Protein AF-G5DWD7-F1 (afdb_monomer_lite)

Sequence (245 aa):
KGNNSTRSLNSLSWNWSSRTPHLTQDEQTLIEPCKAGAHCITLEKLYAEEQILYKAVRDEEVAKLDHRRKSLSLQKYENENADLNKIDKTQSAVESLQSDIVRLQELERRACSSILTLIDEQLHPQLVSLLSGVIHMWRTMFECHQVQSHICQQIQHLSSHQSVEPTTEYHREATVQLESEVKFWFNSFCRLAKSQRDYVNALFRWVQLTDCLVDDNSRNRHSSMVRDLCQRWLIALDRLPEKVV

Foldseek 3Di:
DDDDPPPDPPDDPPPPPPDDPDDDDDDDDDLPLDPVCLLVVLVVQLVVLVVQLVVLVVVLVVLVVVLVVLVVVLVVCVVVVHDPVVNVVSVVSNVVSVVSNVVSVVSNLVSLVSNLCSLQVHVLVSLVVVVVVVVVVVVVVVVVVVVVVVVVVVVVVVVVDDDPDDDDPVNVVVVVVVVVVVVVVVVVVVVVLVVLLVVLVVVLVVLVVSQVSDDPVCRDVRSVVSNVSSVVVNVVSVPPDPDDD

Secondary structure (DSSP, 8-state):
----------TT-------PPP----------TTSTTHHHHHHHHHHHHHHHHHHHHHHHHHHHHHHHHHHHHHHHHHHTT--HHHHHHHHHHHHHHHHHHHHHHHHHHHHHHHHHHHIIIIIHHHHHHHHHHHHHHHHHHHHHHHHHHHHHHHHHHHTTS--SSPPPHHHHHHHHHHHHHHHHHHHHHHHHHHHHHHHHHHHHHHHHHHGGGS-TT---HHHHHHHHHHHHHHHHHHTS-SS--

pLDDT: mean 80.58, std 20.18, range [29.14, 98.38]

Radius of gyration: 31.45 Å; chains: 1; bounding box: 89×48×97 Å

InterPro domains:
  IPR006867 Domain of unknown function DUF632 [PF04782] (4-245)

Structure (mmCIF, N/CA/C/O backbone):
data_AF-G5DWD7-F1
#
_entry.id   AF-G5DWD7-F1
#
loop_
_atom_site.group_PDB
_atom_site.id
_atom_site.type_symbol
_atom_site.label_atom_id
_atom_site.label_alt_id
_atom_site.label_comp_id
_atom_site.label_asym_id
_atom_site.label_entity_id
_atom_site.label_seq_id
_atom_site.pdbx_PDB_ins_code
_atom_site.Cartn_x
_atom_site.Cartn_y
_atom_site.Cartn_z
_atom_site.occupancy
_atom_site.B_iso_or_equiv
_atom_site.auth_seq_id
_atom_site.auth_comp_id
_atom_site.auth_asym_id
_atom_site.auth_atom_id
_atom_site.pdbx_PDB_model_num
ATOM 1 N N . LYS A 1 1 ? 52.939 -30.348 -29.118 1.00 33.12 1 LYS A N 1
ATOM 2 C CA . LYS A 1 1 ? 53.266 -29.583 -27.886 1.00 33.12 1 LYS A CA 1
ATOM 3 C C . LYS A 1 1 ? 53.365 -28.126 -28.317 1.00 33.12 1 LYS A C 1
ATOM 5 O O . LYS A 1 1 ? 54.329 -27.812 -28.988 1.00 33.12 1 LYS A O 1
ATOM 10 N N . GLY A 1 2 ? 52.290 -27.341 -28.282 1.00 30.69 2 GLY A N 1
ATOM 11 C CA . GLY A 1 2 ? 51.675 -26.722 -27.091 1.00 30.69 2 GLY A CA 1
ATOM 12 C C . GLY A 1 2 ? 52.055 -25.228 -27.141 1.00 30.69 2 GLY A C 1
ATOM 13 O O . GLY A 1 2 ? 53.191 -24.942 -27.482 1.00 30.69 2 GLY A O 1
ATOM 14 N N . ASN A 1 3 ? 51.218 -24.219 -26.916 1.00 29.14 3 ASN A N 1
ATOM 15 C CA . ASN A 1 3 ? 49.879 -24.135 -26.353 1.00 29.14 3 ASN A CA 1
ATOM 16 C C . ASN A 1 3 ? 49.136 -22.932 -26.955 1.00 29.14 3 ASN A C 1
ATOM 18 O O . ASN A 1 3 ? 49.737 -21.926 -27.326 1.00 29.14 3 ASN A O 1
ATOM 22 N N . ASN A 1 4 ? 47.814 -23.070 -26.968 1.00 35.41 4 ASN A N 1
ATOM 23 C CA . ASN A 1 4 ? 46.809 -22.060 -27.257 1.00 35.41 4 ASN A CA 1
ATOM 24 C C . ASN A 1 4 ? 46.950 -20.823 -26.355 1.00 35.41 4 ASN A C 1
ATOM 26 O O . ASN A 1 4 ? 47.074 -20.957 -25.139 1.00 35.41 4 ASN A O 1
ATOM 30 N N . SER A 1 5 ? 46.806 -19.632 -26.940 1.00 33.31 5 SER A N 1
ATOM 31 C CA . SER A 1 5 ? 46.404 -18.421 -26.217 1.00 33.31 5 SER A CA 1
ATOM 32 C C . SER A 1 5 ? 44.975 -18.074 -26.632 1.00 33.31 5 SER A C 1
ATOM 34 O O . SER A 1 5 ? 44.724 -17.202 -27.461 1.00 33.31 5 SER A O 1
ATOM 36 N N . THR A 1 6 ? 44.018 -18.831 -26.096 1.00 33.34 6 THR A N 1
ATOM 37 C CA . THR A 1 6 ? 42.606 -18.445 -26.073 1.00 33.34 6 THR A CA 1
ATOM 38 C C . THR A 1 6 ? 42.475 -17.270 -25.117 1.00 33.34 6 THR A C 1
ATOM 40 O O . THR A 1 6 ? 42.389 -17.441 -23.901 1.00 33.34 6 THR A O 1
ATOM 43 N N . ARG A 1 7 ? 42.503 -16.057 -25.667 1.00 37.22 7 ARG A N 1
ATOM 44 C CA . ARG A 1 7 ? 42.185 -14.834 -24.936 1.00 37.22 7 ARG A CA 1
ATOM 45 C C . ARG A 1 7 ? 40.673 -14.836 -24.686 1.00 37.22 7 ARG A C 1
ATOM 47 O O . ARG A 1 7 ? 39.909 -14.324 -25.494 1.00 37.22 7 ARG A O 1
ATOM 54 N N . SER A 1 8 ? 40.241 -15.488 -23.603 1.00 34.38 8 SER A N 1
ATOM 55 C CA . SER A 1 8 ? 38.847 -15.471 -23.158 1.00 34.38 8 SER A CA 1
ATOM 56 C C . SER A 1 8 ? 38.491 -14.050 -22.728 1.00 34.38 8 SER A C 1
ATOM 58 O O . SER A 1 8 ? 38.872 -13.597 -21.645 1.00 34.38 8 SER A O 1
ATOM 60 N N . LEU A 1 9 ? 37.784 -13.321 -23.583 1.00 38.81 9 LEU A N 1
ATOM 61 C CA . LEU A 1 9 ? 37.182 -12.051 -23.213 1.00 38.81 9 LEU A CA 1
ATOM 62 C C . LEU A 1 9 ? 35.801 -12.329 -22.619 1.00 38.81 9 LEU A C 1
ATOM 64 O O . LEU A 1 9 ? 34.789 -12.263 -23.301 1.00 38.81 9 LEU A O 1
ATOM 68 N N . ASN A 1 10 ? 35.777 -12.569 -21.308 1.00 37.09 10 ASN A N 1
ATOM 69 C CA . ASN A 1 10 ? 34.593 -12.394 -20.457 1.00 37.09 10 ASN A CA 1
ATOM 70 C C . ASN A 1 10 ? 34.253 -10.894 -20.275 1.00 37.09 10 ASN A C 1
ATOM 72 O O . ASN A 1 10 ? 33.893 -10.453 -19.183 1.00 37.09 10 ASN A O 1
ATOM 76 N N . SER A 1 11 ? 34.412 -10.069 -21.312 1.00 37.06 11 SER A N 1
ATOM 77 C CA . SER A 1 11 ? 33.982 -8.674 -21.274 1.00 37.06 11 SER A CA 1
ATOM 78 C C . SER A 1 11 ? 32.525 -8.627 -21.701 1.00 37.06 11 SER A C 1
ATOM 80 O O . SER A 1 11 ? 32.217 -9.082 -22.796 1.00 37.06 11 SER A O 1
ATOM 82 N N . LEU A 1 12 ? 31.677 -8.032 -20.863 1.00 40.38 12 LEU A N 1
ATOM 83 C CA . LEU A 1 12 ? 30.215 -7.936 -20.979 1.00 40.38 12 LEU A CA 1
ATOM 84 C C . LEU A 1 12 ? 29.422 -9.040 -20.253 1.00 40.38 12 LEU A C 1
ATOM 86 O O . LEU A 1 12 ? 28.379 -9.465 -20.725 1.00 40.38 12 LEU A O 1
ATOM 90 N N . SER A 1 13 ? 29.837 -9.441 -19.044 1.00 31.69 13 SER A N 1
ATOM 91 C CA . SER A 1 13 ? 28.851 -9.921 -18.060 1.00 31.69 13 SER A CA 1
ATOM 92 C C . SER A 1 13 ? 28.312 -8.720 -17.284 1.00 31.69 13 SER A C 1
ATOM 94 O O . SER A 1 13 ? 28.813 -8.344 -16.226 1.00 31.69 13 SER A O 1
ATOM 96 N N . TRP A 1 14 ? 27.301 -8.053 -17.841 1.00 37.69 14 TRP A N 1
ATOM 97 C CA . TRP A 1 14 ? 26.531 -7.050 -17.104 1.00 37.69 14 TRP A CA 1
ATOM 98 C C . TRP A 1 14 ? 25.576 -7.794 -16.169 1.00 37.69 14 TRP A C 1
ATOM 100 O O . TRP A 1 14 ? 24.374 -7.879 -16.396 1.00 37.69 14 TRP A O 1
ATOM 110 N N . ASN A 1 15 ? 26.133 -8.383 -15.111 1.00 32.16 15 ASN A N 1
ATOM 111 C CA . ASN A 1 15 ? 25.347 -9.002 -14.056 1.00 32.16 15 ASN A CA 1
ATOM 112 C C . ASN A 1 15 ? 24.690 -7.894 -13.226 1.00 32.16 15 ASN A C 1
ATOM 114 O O . ASN A 1 15 ? 25.208 -7.494 -12.183 1.00 32.16 15 ASN A O 1
ATOM 118 N N . TRP A 1 16 ? 23.521 -7.421 -13.663 1.00 36.47 16 TRP A N 1
ATOM 119 C CA . TRP A 1 16 ? 22.580 -6.697 -12.807 1.00 36.47 16 TRP A CA 1
ATOM 120 C C . TRP A 1 16 ? 21.986 -7.691 -11.800 1.00 36.47 16 TRP A C 1
ATOM 122 O O . TRP A 1 16 ? 20.827 -8.091 -11.881 1.00 36.47 16 TRP A O 1
ATOM 132 N N . SER A 1 17 ? 22.805 -8.181 -10.867 1.00 35.75 17 SER A N 1
ATOM 133 C CA . SER A 1 17 ? 22.285 -8.951 -9.745 1.00 35.75 17 SER A CA 1
ATOM 134 C C . SER A 1 17 ? 21.736 -7.948 -8.741 1.00 35.75 17 SER A C 1
ATOM 136 O O . SER A 1 17 ? 22.497 -7.215 -8.108 1.00 35.75 17 SER A O 1
ATOM 138 N N . SER A 1 18 ? 20.416 -7.916 -8.602 1.00 32.88 18 SER A N 1
ATOM 139 C CA . SER A 1 18 ? 19.704 -7.285 -7.496 1.00 32.88 18 SER A CA 1
ATOM 140 C C . SER A 1 18 ? 20.078 -7.984 -6.184 1.00 32.88 18 SER A C 1
ATOM 142 O O . SER A 1 18 ? 19.328 -8.811 -5.669 1.00 32.88 18 SER A O 1
ATOM 144 N N . ARG A 1 19 ? 21.278 -7.716 -5.661 1.00 31.95 19 ARG A N 1
ATOM 145 C CA . ARG A 1 19 ? 21.636 -8.062 -4.286 1.00 31.95 19 ARG A CA 1
ATOM 146 C C . ARG A 1 19 ? 21.113 -6.952 -3.395 1.00 31.95 19 ARG A C 1
ATOM 148 O O . ARG A 1 19 ? 21.699 -5.877 -3.328 1.00 31.95 19 ARG A O 1
ATOM 155 N N . THR A 1 20 ? 20.003 -7.227 -2.727 1.00 36.28 20 THR A N 1
ATOM 156 C CA . THR A 1 20 ? 19.538 -6.440 -1.588 1.00 36.28 20 THR A CA 1
ATOM 157 C C . THR A 1 20 ? 20.641 -6.471 -0.524 1.00 36.28 20 THR A C 1
ATOM 159 O O . THR A 1 20 ? 21.001 -7.565 -0.079 1.00 36.28 20 THR A O 1
ATOM 162 N N . PRO A 1 21 ? 21.241 -5.333 -0.133 1.00 36.28 21 PRO A N 1
ATOM 163 C CA . PRO A 1 21 ? 22.189 -5.331 0.968 1.00 36.28 21 PRO A CA 1
ATOM 164 C C . PRO A 1 21 ? 21.418 -5.622 2.256 1.00 36.28 21 PRO A C 1
ATOM 166 O O . PRO A 1 21 ? 20.393 -4.996 2.521 1.00 36.28 21 PRO A O 1
ATOM 169 N N . HIS A 1 22 ? 21.901 -6.580 3.044 1.00 41.38 22 HIS A N 1
ATOM 170 C CA . HIS A 1 22 ? 21.412 -6.821 4.399 1.00 41.38 22 HIS A CA 1
ATOM 171 C C . HIS A 1 22 ? 21.570 -5.521 5.204 1.00 41.38 22 HIS A C 1
ATOM 173 O O . HIS A 1 22 ? 22.686 -5.018 5.336 1.00 41.38 22 HIS A O 1
ATOM 179 N N . LEU A 1 23 ? 20.464 -4.956 5.692 1.00 38.47 23 LEU A N 1
ATOM 180 C CA . LEU A 1 23 ? 20.463 -3.688 6.418 1.00 38.47 23 LEU A CA 1
ATOM 181 C C . LEU A 1 23 ? 20.483 -3.974 7.923 1.00 38.47 23 LEU A C 1
ATOM 183 O O . LEU A 1 23 ? 19.514 -4.484 8.479 1.00 38.47 23 LEU A O 1
ATOM 187 N N . THR A 1 24 ? 21.599 -3.668 8.580 1.00 37.81 24 THR A N 1
ATOM 188 C CA . THR A 1 24 ? 21.651 -3.531 10.038 1.00 37.81 24 THR A CA 1
ATOM 189 C C . THR A 1 24 ? 20.907 -2.259 10.426 1.00 37.81 24 THR A C 1
ATOM 191 O O . THR A 1 24 ? 21.206 -1.177 9.920 1.00 37.81 24 THR A O 1
ATOM 194 N N . GLN A 1 25 ? 19.905 -2.430 11.281 1.00 46.66 25 GLN A N 1
ATOM 195 C CA . GLN A 1 25 ? 19.096 -1.377 11.873 1.00 46.66 25 GLN A CA 1
ATOM 196 C C . GLN A 1 25 ? 19.992 -0.500 12.745 1.00 46.66 25 GLN A C 1
ATOM 198 O O . GLN A 1 25 ? 20.470 -0.971 13.771 1.00 46.66 25 GLN A O 1
ATOM 203 N N . ASP A 1 26 ? 20.224 0.747 12.335 1.00 35.31 26 ASP A N 1
ATOM 204 C CA . ASP A 1 26 ? 20.705 1.759 13.267 1.00 35.31 26 ASP A CA 1
ATOM 205 C C . ASP A 1 26 ? 20.167 3.158 12.942 1.00 35.31 26 ASP A C 1
ATOM 207 O O . ASP A 1 26 ? 19.768 3.464 11.814 1.00 35.31 26 ASP A O 1
ATOM 211 N N . GLU A 1 27 ? 20.071 3.938 14.009 1.00 44.38 27 GLU A N 1
ATOM 212 C CA . GLU A 1 27 ? 19.110 4.999 14.297 1.00 44.38 27 GLU A CA 1
ATOM 213 C C . GLU A 1 27 ? 19.213 6.299 13.467 1.00 44.38 27 GLU A C 1
ATOM 215 O O . GLU A 1 27 ? 20.260 6.707 12.972 1.00 44.38 27 GLU A O 1
ATOM 220 N N . GLN A 1 28 ? 18.055 6.968 13.364 1.00 45.94 28 GLN A N 1
ATOM 221 C CA . GLN A 1 28 ? 17.855 8.420 13.217 1.00 45.94 28 GLN A CA 1
ATOM 222 C C . GLN A 1 28 ? 18.867 9.191 12.352 1.00 45.94 28 GLN A C 1
ATOM 224 O O . GLN A 1 28 ? 19.690 9.964 12.830 1.00 45.94 28 GLN A O 1
ATOM 229 N N . THR A 1 29 ? 18.699 9.103 11.037 1.00 37.94 29 THR A N 1
ATOM 230 C CA . THR A 1 29 ? 19.178 10.130 10.104 1.00 37.94 29 THR A CA 1
ATOM 231 C C . THR A 1 29 ? 18.044 10.484 9.153 1.00 37.94 29 THR A C 1
ATOM 233 O O . THR A 1 29 ? 17.274 9.606 8.762 1.00 37.94 29 THR A O 1
ATOM 236 N N . LEU A 1 30 ? 17.899 11.782 8.852 1.00 45.53 30 LEU A N 1
ATOM 237 C CA . LEU A 1 30 ? 16.976 12.334 7.853 1.00 45.53 30 LEU A CA 1
ATOM 238 C C . LEU A 1 30 ? 16.833 11.356 6.684 1.00 45.53 30 LEU A C 1
ATOM 240 O O . LEU A 1 30 ? 17.817 11.069 6.002 1.00 45.53 30 LEU A O 1
ATOM 244 N N . ILE A 1 31 ? 15.631 10.801 6.507 1.00 47.41 31 ILE A N 1
ATOM 245 C CA . ILE A 1 31 ? 15.355 9.829 5.450 1.00 47.41 31 ILE A CA 1
ATOM 246 C C . ILE A 1 31 ? 15.478 10.582 4.131 1.00 47.41 31 ILE A C 1
ATOM 248 O O . ILE A 1 31 ? 14.542 11.234 3.675 1.00 47.41 31 ILE A O 1
ATOM 252 N N . GLU A 1 32 ? 16.663 10.523 3.534 1.00 55.62 32 GLU A N 1
ATOM 253 C CA . GLU A 1 32 ? 16.866 10.966 2.169 1.00 55.62 32 GLU A CA 1
ATOM 254 C C . GLU A 1 32 ? 15.913 10.135 1.291 1.00 55.62 32 GLU A C 1
ATOM 256 O O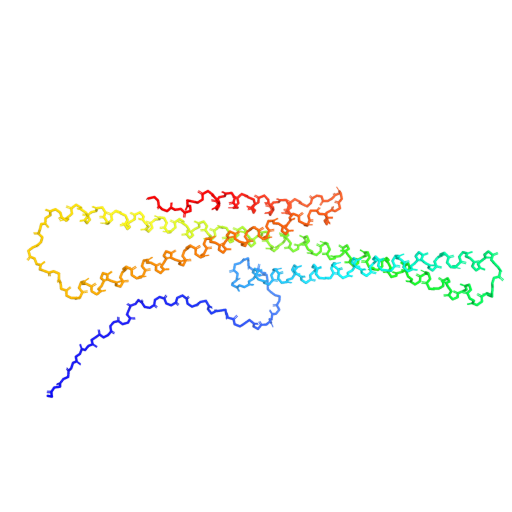 . GLU A 1 32 ? 15.979 8.899 1.342 1.00 55.62 32 GLU A O 1
ATOM 261 N N . PRO A 1 33 ? 15.022 10.757 0.493 1.00 53.75 33 PRO A N 1
ATOM 262 C CA . PRO A 1 33 ? 13.981 10.051 -0.266 1.00 53.75 33 PRO A CA 1
ATOM 263 C C . PRO A 1 33 ? 14.505 9.002 -1.264 1.00 53.75 33 PRO A C 1
ATOM 265 O O . PRO A 1 33 ? 13.715 8.317 -1.908 1.00 53.75 33 PRO A O 1
ATOM 268 N N . CYS A 1 34 ? 15.829 8.893 -1.414 1.00 55.19 34 CYS A N 1
ATOM 269 C CA . CYS A 1 34 ? 16.523 8.165 -2.468 1.00 55.19 34 CYS A CA 1
ATOM 270 C C . CYS A 1 34 ? 17.468 7.059 -1.966 1.00 55.19 34 CYS A C 1
ATOM 272 O O . CYS A 1 34 ? 18.110 6.410 -2.794 1.00 55.19 34 CYS A O 1
ATOM 274 N N . LYS A 1 35 ? 17.598 6.810 -0.652 1.00 71.38 35 LYS A N 1
ATOM 275 C CA . LYS A 1 35 ? 18.447 5.700 -0.180 1.00 71.38 35 LYS A CA 1
ATOM 276 C C . LYS A 1 35 ? 17.817 4.363 -0.584 1.00 71.38 35 LYS A C 1
ATOM 278 O O . LYS A 1 35 ? 16.621 4.147 -0.380 1.00 71.38 35 LYS A O 1
ATOM 283 N N . ALA A 1 36 ? 18.614 3.450 -1.142 1.00 70.38 36 ALA A N 1
ATOM 284 C CA . ALA A 1 36 ? 18.143 2.113 -1.504 1.00 70.38 36 ALA A CA 1
ATOM 285 C C . ALA A 1 36 ? 17.469 1.437 -0.293 1.00 70.38 36 ALA A C 1
ATOM 287 O O . ALA A 1 36 ? 18.076 1.316 0.770 1.00 70.38 36 ALA A O 1
ATOM 288 N N . GLY A 1 37 ? 16.204 1.040 -0.448 1.00 79.62 37 GLY A N 1
ATOM 289 C CA . GLY A 1 37 ? 15.395 0.428 0.614 1.00 79.62 37 GLY A CA 1
ATOM 290 C C . GLY A 1 37 ? 14.568 1.396 1.472 1.00 79.62 37 GLY A C 1
ATOM 291 O O . GLY A 1 37 ? 13.670 0.931 2.167 1.00 79.62 37 GLY A O 1
ATOM 292 N N . ALA A 1 38 ? 14.776 2.718 1.387 1.00 88.25 38 ALA A N 1
ATOM 293 C CA . ALA A 1 38 ? 13.992 3.698 2.155 1.00 88.25 38 ALA A CA 1
ATOM 294 C C . ALA A 1 38 ? 12.487 3.592 1.869 1.00 88.25 38 ALA A C 1
ATOM 296 O O . ALA A 1 38 ? 11.671 3.638 2.786 1.00 88.25 38 ALA A O 1
ATOM 297 N N . HIS A 1 39 ? 12.132 3.368 0.603 1.00 91.44 39 HIS A N 1
ATOM 298 C CA . HIS A 1 39 ? 10.743 3.196 0.205 1.00 91.44 39 HIS A CA 1
ATOM 299 C C . HIS A 1 39 ? 10.101 1.933 0.798 1.00 91.44 39 HIS A C 1
ATOM 301 O O . HIS A 1 39 ? 8.985 1.994 1.306 1.00 91.44 39 HIS A O 1
ATOM 307 N N . CYS A 1 40 ? 10.822 0.806 0.813 1.00 92.31 40 CYS A N 1
ATOM 308 C CA . CYS A 1 40 ? 10.341 -0.428 1.439 1.00 92.31 40 CYS A CA 1
ATOM 309 C C . CYS A 1 40 ? 10.071 -0.225 2.933 1.00 92.31 40 CYS A C 1
ATOM 311 O O . CYS A 1 40 ? 9.017 -0.620 3.415 1.00 92.31 40 CYS A O 1
ATOM 313 N N . ILE A 1 41 ? 10.970 0.469 3.638 1.00 94.31 41 ILE A N 1
ATOM 314 C CA . ILE A 1 41 ? 10.805 0.787 5.063 1.00 94.31 41 ILE A CA 1
ATOM 315 C C . ILE A 1 41 ? 9.547 1.637 5.295 1.00 94.31 41 ILE A C 1
ATOM 317 O O . ILE A 1 41 ? 8.812 1.408 6.253 1.00 94.31 41 ILE A O 1
ATOM 321 N N . THR A 1 42 ? 9.269 2.621 4.435 1.00 95.50 42 THR A N 1
ATOM 322 C CA . THR A 1 42 ? 8.039 3.422 4.538 1.00 95.50 42 THR A CA 1
ATOM 323 C C . THR A 1 42 ? 6.788 2.567 4.322 1.00 95.50 42 THR A C 1
ATOM 325 O O . THR A 1 42 ? 5.835 2.706 5.086 1.00 95.50 42 THR A O 1
ATOM 328 N N . LEU A 1 43 ? 6.793 1.649 3.350 1.00 95.12 43 LEU A N 1
ATOM 329 C CA . LEU A 1 43 ? 5.681 0.713 3.142 1.00 95.12 43 LEU A CA 1
ATOM 330 C C . LEU A 1 43 ? 5.493 -0.250 4.326 1.00 95.12 43 LEU A C 1
ATOM 332 O O . LEU A 1 43 ? 4.361 -0.508 4.721 1.00 95.12 43 LEU A O 1
ATOM 336 N N . GLU A 1 44 ? 6.578 -0.742 4.927 1.00 96.38 44 GLU A N 1
ATOM 337 C CA . GLU A 1 44 ? 6.528 -1.590 6.127 1.00 96.38 44 GLU A CA 1
ATOM 338 C C . GLU A 1 44 ? 5.928 -0.846 7.326 1.00 96.38 44 GLU A C 1
ATOM 340 O O . GLU A 1 44 ? 5.093 -1.401 8.040 1.00 96.38 44 GLU A O 1
ATOM 345 N N . LYS A 1 45 ? 6.296 0.428 7.523 1.00 97.19 45 LYS A N 1
ATOM 346 C CA . LYS A 1 45 ? 5.701 1.284 8.563 1.00 97.19 45 LYS A CA 1
ATOM 347 C C . LYS A 1 45 ? 4.210 1.507 8.329 1.00 97.19 45 LYS A C 1
ATOM 349 O O . LYS A 1 45 ? 3.427 1.345 9.259 1.00 97.19 45 LYS A O 1
ATOM 354 N N . LEU A 1 46 ? 3.818 1.836 7.096 1.00 96.31 46 LEU A N 1
ATOM 355 C CA . LEU A 1 46 ? 2.408 1.994 6.724 1.00 96.31 46 LEU A CA 1
ATOM 356 C C . LEU A 1 46 ? 1.613 0.717 7.008 1.00 96.31 46 LEU A C 1
ATOM 358 O O . LEU A 1 46 ? 0.537 0.777 7.596 1.00 96.31 46 LEU A O 1
ATOM 362 N N . TYR A 1 47 ? 2.171 -0.439 6.649 1.00 96.75 47 TYR A N 1
ATOM 363 C CA . TYR A 1 47 ? 1.545 -1.730 6.901 1.00 96.75 47 TYR A CA 1
ATOM 364 C C . TYR A 1 47 ? 1.417 -2.046 8.400 1.00 96.75 47 TYR A C 1
ATOM 366 O O . TYR A 1 47 ? 0.392 -2.563 8.839 1.00 96.75 47 TYR A O 1
ATOM 374 N N . ALA A 1 48 ? 2.422 -1.706 9.212 1.00 98.19 48 ALA A N 1
ATOM 375 C CA . ALA A 1 48 ? 2.351 -1.881 10.661 1.00 98.19 48 ALA A CA 1
ATOM 376 C C . ALA A 1 48 ? 1.236 -1.027 11.295 1.00 98.19 48 ALA A C 1
ATOM 378 O O . ALA A 1 48 ? 0.471 -1.532 12.118 1.00 98.19 48 ALA A O 1
ATOM 379 N N . GLU A 1 49 ? 1.098 0.235 10.882 1.00 97.44 49 GLU A N 1
ATOM 380 C CA . GLU A 1 49 ? 0.012 1.109 11.347 1.00 97.44 49 GLU A CA 1
ATOM 381 C C . GLU A 1 49 ? -1.367 0.609 10.889 1.00 97.44 49 GLU A C 1
ATOM 383 O O . GLU A 1 49 ? -2.323 0.624 11.663 1.00 97.44 49 GLU A O 1
ATOM 388 N N . GLU A 1 50 ? -1.472 0.080 9.667 1.00 96.06 50 GLU A N 1
ATOM 389 C CA . GLU A 1 50 ? -2.701 -0.547 9.166 1.00 96.06 50 GLU A CA 1
ATOM 390 C C . GLU A 1 50 ? -3.098 -1.778 9.999 1.00 96.06 50 GLU A C 1
ATOM 392 O O . GLU A 1 50 ? -4.272 -1.953 10.332 1.00 96.06 50 GLU A O 1
ATOM 397 N N . GLN A 1 51 ? -2.136 -2.614 10.407 1.00 97.62 51 GLN A N 1
ATOM 398 C CA . GLN A 1 51 ? -2.407 -3.747 11.299 1.00 97.62 51 GLN A CA 1
ATOM 399 C C . GLN A 1 51 ? -2.909 -3.299 12.676 1.00 97.62 51 GLN A C 1
ATOM 401 O O . GLN A 1 51 ? -3.811 -3.932 13.239 1.00 97.62 51 GLN A O 1
ATOM 406 N N . ILE A 1 52 ? -2.335 -2.221 13.218 1.00 97.50 52 ILE A N 1
ATOM 407 C CA . ILE A 1 52 ? -2.774 -1.624 14.483 1.00 97.50 52 ILE A CA 1
ATOM 408 C C . ILE A 1 52 ? -4.212 -1.123 14.346 1.00 97.50 52 ILE A C 1
ATOM 410 O O . ILE A 1 52 ? -5.050 -1.477 15.178 1.00 97.50 52 ILE A O 1
ATOM 414 N N . LEU A 1 53 ? -4.506 -0.368 13.284 1.00 96.38 53 LEU A N 1
ATOM 415 C CA . LEU A 1 53 ? -5.841 0.151 12.995 1.00 96.38 53 LEU A CA 1
ATOM 416 C C . LEU A 1 53 ? -6.864 -0.982 12.861 1.00 96.38 53 LEU A C 1
ATOM 418 O O . LEU A 1 53 ? -7.876 -0.987 13.555 1.00 96.38 53 LEU A O 1
ATOM 422 N N . TYR A 1 54 ? -6.574 -1.993 12.039 1.00 96.50 54 TYR A N 1
ATOM 423 C CA . TYR A 1 54 ? -7.457 -3.146 11.849 1.00 96.50 54 TYR A CA 1
ATOM 424 C C . TYR A 1 54 ? -7.760 -3.873 13.164 1.00 96.50 54 TYR A C 1
ATOM 426 O O . TYR A 1 54 ? -8.905 -4.246 13.435 1.00 96.50 54 TYR A O 1
ATOM 434 N N . LYS A 1 55 ? -6.735 -4.088 13.999 1.00 98.12 55 LYS A N 1
ATOM 435 C CA . LYS A 1 55 ? -6.912 -4.719 15.308 1.00 98.12 55 LYS A CA 1
ATOM 436 C C . LYS A 1 55 ? -7.768 -3.852 16.233 1.00 98.12 55 LYS A C 1
ATOM 438 O O . LYS A 1 55 ? -8.634 -4.408 16.899 1.00 98.12 55 LYS A O 1
ATOM 443 N N . ALA A 1 56 ? -7.530 -2.542 16.271 1.00 97.62 56 ALA A N 1
ATOM 444 C CA . ALA A 1 56 ? -8.284 -1.614 17.106 1.00 97.62 56 ALA A CA 1
ATOM 445 C C . ALA A 1 56 ? -9.777 -1.617 16.741 1.00 97.62 56 ALA A C 1
ATOM 447 O O . ALA A 1 56 ? -10.587 -1.910 17.615 1.00 97.62 56 ALA A O 1
ATOM 448 N N . VAL A 1 57 ? -10.100 -1.475 15.449 1.00 96.69 57 VAL A N 1
ATOM 449 C CA . VAL A 1 57 ? -11.479 -1.502 14.922 1.00 96.69 57 VAL A CA 1
ATOM 450 C C . VAL A 1 57 ? -12.190 -2.800 15.247 1.00 96.69 57 VAL A C 1
ATOM 452 O O . VAL A 1 57 ? -13.309 -2.807 15.757 1.00 96.69 57 VAL A O 1
ATOM 455 N N . ARG A 1 58 ? -11.540 -3.937 14.998 1.00 98.00 58 ARG A N 1
ATOM 456 C CA . ARG A 1 58 ? -12.152 -5.231 15.300 1.00 98.00 58 ARG A CA 1
ATOM 457 C C . ARG A 1 58 ? -12.422 -5.390 16.798 1.00 98.00 58 ARG A C 1
ATOM 459 O O . ARG A 1 58 ? -13.485 -5.878 17.175 1.00 98.00 58 ARG A O 1
ATOM 466 N N . ASP A 1 59 ? -11.458 -5.030 17.639 1.00 98.19 59 ASP A N 1
ATOM 467 C CA . ASP A 1 59 ? -11.580 -5.189 19.086 1.00 98.19 59 ASP A CA 1
ATOM 468 C C . ASP A 1 59 ? -12.598 -4.181 19.672 1.00 98.19 59 ASP A C 1
ATOM 470 O O . ASP A 1 59 ? -13.313 -4.523 20.615 1.00 98.19 59 ASP A O 1
ATOM 474 N N . GLU A 1 60 ? -12.733 -2.982 19.087 1.00 97.56 60 GLU A N 1
ATOM 475 C CA . GLU A 1 60 ? -13.742 -1.979 19.459 1.00 97.56 60 GLU A CA 1
ATOM 476 C C . GLU A 1 60 ? -15.156 -2.487 19.190 1.00 97.56 60 GLU A C 1
ATOM 478 O O . GLU A 1 60 ? -16.018 -2.406 20.066 1.00 97.56 60 GLU A O 1
ATOM 483 N N . GLU A 1 61 ? -15.402 -3.057 18.010 1.00 97.69 61 GLU A N 1
ATOM 484 C CA . GLU A 1 61 ? -16.720 -3.592 17.661 1.00 97.69 61 GLU A CA 1
ATOM 485 C C . GLU A 1 61 ? -17.136 -4.749 18.584 1.00 97.69 61 GLU A C 1
ATOM 487 O O . GLU A 1 61 ? -18.299 -4.845 18.993 1.00 97.69 61 GLU A O 1
ATOM 492 N N . VAL A 1 62 ? -16.181 -5.588 19.002 1.00 97.94 62 VAL A N 1
ATOM 493 C CA . VAL A 1 62 ? -16.419 -6.623 20.021 1.00 97.94 62 VAL A CA 1
ATOM 494 C C . VAL A 1 62 ? -16.749 -5.991 21.377 1.00 97.94 62 VAL A C 1
ATOM 496 O O . VAL A 1 62 ? -17.750 -6.363 21.998 1.00 97.94 62 VAL A O 1
ATOM 499 N N . ALA A 1 63 ? -15.964 -5.005 21.821 1.00 97.81 63 ALA A N 1
ATOM 500 C CA . ALA A 1 63 ? -16.183 -4.321 23.094 1.00 97.81 63 ALA A CA 1
ATOM 501 C C . ALA A 1 63 ? -17.540 -3.593 23.138 1.00 97.81 63 ALA A C 1
ATOM 503 O O . ALA A 1 63 ? -18.250 -3.690 24.139 1.00 97.81 63 ALA A O 1
ATOM 504 N N . LYS A 1 64 ? -17.960 -2.940 22.044 1.00 97.94 64 LYS A N 1
ATOM 505 C CA . LYS A 1 64 ? -19.287 -2.309 21.902 1.00 97.94 64 LYS A CA 1
ATOM 506 C C . LYS A 1 64 ? -20.425 -3.316 22.046 1.00 97.94 64 LYS A C 1
ATOM 508 O O . LYS A 1 64 ? -21.428 -3.028 22.707 1.00 97.94 64 LYS A O 1
ATOM 513 N N . LEU A 1 65 ? -20.288 -4.494 21.437 1.00 97.75 65 LEU A N 1
ATOM 514 C CA . LEU A 1 65 ? -21.299 -5.547 21.517 1.00 97.75 65 LEU A CA 1
ATOM 515 C C . LEU A 1 65 ? -21.440 -6.078 22.948 1.00 97.75 65 LEU A C 1
ATOM 517 O O . LEU A 1 65 ? -22.561 -6.226 23.449 1.00 97.75 65 LEU A O 1
ATOM 521 N N . ASP A 1 66 ? -20.318 -6.323 23.621 1.00 97.44 66 ASP A N 1
ATOM 522 C CA . ASP A 1 66 ? -20.309 -6.781 25.008 1.00 97.44 66 ASP A CA 1
ATOM 523 C C . ASP A 1 66 ? -20.803 -5.702 25.974 1.00 97.44 66 ASP A C 1
ATOM 525 O O . ASP A 1 66 ? -21.597 -6.012 26.867 1.00 97.44 66 ASP A O 1
ATOM 529 N N . HIS A 1 67 ? -20.429 -4.440 25.748 1.00 97.88 67 HIS A N 1
ATOM 530 C CA . HIS A 1 67 ? -20.937 -3.291 26.494 1.00 97.88 67 HIS A CA 1
ATOM 531 C C . HIS A 1 67 ? -22.463 -3.244 26.409 1.00 97.88 67 HIS A C 1
ATOM 533 O O . HIS A 1 67 ? -23.140 -3.309 27.434 1.00 97.88 67 HIS A O 1
ATOM 539 N N . ARG A 1 68 ? -23.029 -3.281 25.193 1.00 96.75 68 ARG A N 1
ATOM 540 C CA . ARG A 1 68 ? -24.485 -3.296 24.983 1.00 96.75 68 ARG A CA 1
ATOM 541 C C . ARG A 1 68 ? -25.163 -4.464 25.703 1.00 96.75 68 ARG A C 1
ATOM 543 O O . ARG A 1 68 ? -26.209 -4.277 26.325 1.00 96.75 68 ARG A O 1
ATOM 550 N N . ARG A 1 69 ? -24.582 -5.668 25.647 1.00 96.75 69 ARG A N 1
ATOM 551 C CA . ARG A 1 69 ? -25.118 -6.849 26.345 1.00 96.75 69 ARG A CA 1
ATOM 552 C C . ARG A 1 69 ? -25.106 -6.656 27.865 1.00 96.75 69 ARG A C 1
ATOM 554 O O . ARG A 1 69 ? -26.078 -7.012 28.529 1.00 96.75 69 ARG A O 1
ATOM 561 N N . LYS A 1 70 ? -24.021 -6.116 28.425 1.00 95.31 70 LYS A N 1
ATOM 562 C CA . LYS A 1 70 ? -23.877 -5.885 29.869 1.00 95.31 70 LYS A CA 1
ATOM 563 C C . LYS A 1 70 ? -24.781 -4.764 30.371 1.00 95.31 70 LYS A C 1
ATOM 565 O O . LYS A 1 70 ? -25.403 -4.959 31.410 1.00 95.31 70 LYS A O 1
ATOM 570 N N . SER A 1 71 ? -24.947 -3.680 29.614 1.00 95.06 71 SER A N 1
ATOM 571 C CA . SER A 1 71 ? -25.887 -2.604 29.948 1.00 95.06 71 SER A CA 1
ATOM 572 C C . SER A 1 71 ? -27.335 -3.103 30.009 1.00 95.06 71 SER A C 1
ATOM 574 O O . SER A 1 71 ? -28.057 -2.764 30.940 1.00 95.06 71 SER A O 1
ATOM 576 N N . LEU A 1 72 ? -27.754 -3.969 29.076 1.00 95.38 72 LEU A N 1
ATOM 577 C CA . LEU A 1 72 ? -29.094 -4.575 29.112 1.00 95.38 72 LEU A CA 1
ATOM 578 C C . LEU A 1 72 ? -29.292 -5.483 30.336 1.00 95.38 72 LEU A C 1
ATOM 580 O O . LEU A 1 72 ? -30.350 -5.463 30.962 1.00 95.38 72 LEU A O 1
ATOM 584 N N . SER A 1 73 ? -28.276 -6.272 30.695 1.00 92.69 73 SER A N 1
ATOM 585 C CA . SER A 1 73 ? -28.317 -7.097 31.909 1.00 92.69 73 SER A CA 1
ATOM 586 C C . SER A 1 73 ? -28.368 -6.252 33.183 1.00 92.69 73 SER A C 1
ATOM 588 O O . SER A 1 73 ? -29.102 -6.607 34.101 1.00 92.69 73 SER A O 1
ATOM 590 N N . LEU A 1 74 ? -27.622 -5.142 33.236 1.00 92.31 74 LEU A N 1
ATOM 591 C CA . LEU A 1 74 ? -27.641 -4.208 34.363 1.00 92.31 74 LEU A CA 1
ATOM 592 C C . LEU A 1 74 ? -29.046 -3.632 34.564 1.00 92.31 74 LEU A C 1
ATOM 594 O O . LEU A 1 74 ? -29.612 -3.789 35.642 1.00 92.31 74 LEU A O 1
ATOM 598 N N . GLN A 1 75 ? -29.652 -3.111 33.492 1.00 92.38 75 GLN A N 1
ATOM 599 C CA . GLN A 1 75 ? -31.016 -2.580 33.517 1.00 92.38 75 GLN A CA 1
ATOM 600 C C . GLN A 1 75 ? -32.034 -3.623 34.007 1.00 92.38 75 GLN A C 1
ATOM 602 O O . GLN A 1 75 ? -32.963 -3.310 34.750 1.00 92.38 75 GLN A O 1
ATOM 607 N N . LYS A 1 76 ? -31.866 -4.892 33.610 1.00 92.19 76 LYS A N 1
ATOM 608 C CA . LYS A 1 76 ? -32.722 -5.983 34.087 1.00 92.19 76 LYS A CA 1
ATOM 609 C C . LYS A 1 76 ? -32.573 -6.212 35.596 1.00 92.19 76 LYS A C 1
ATOM 611 O O . LYS A 1 76 ? -33.583 -6.335 36.281 1.00 92.19 76 LYS A O 1
ATOM 616 N N . TYR A 1 77 ? -31.345 -6.259 36.114 1.00 90.06 77 TYR A N 1
ATOM 617 C CA . TYR A 1 77 ? -31.096 -6.467 37.544 1.00 90.06 77 TYR A CA 1
ATOM 618 C C . TYR A 1 77 ? -31.597 -5.312 38.415 1.00 90.06 77 TYR A C 1
ATOM 620 O O . TYR A 1 77 ? -32.110 -5.565 39.504 1.00 90.06 77 TYR A O 1
ATOM 628 N N . GLU A 1 78 ? -31.490 -4.077 37.925 1.00 86.69 78 GLU A N 1
ATOM 629 C CA . GLU A 1 78 ? -32.034 -2.884 38.582 1.00 86.69 78 GLU A CA 1
ATOM 630 C C . GLU A 1 78 ? -33.567 -2.933 38.654 1.00 86.69 78 GLU A C 1
ATOM 632 O O . GLU A 1 78 ? -34.142 -2.685 39.709 1.00 86.69 78 GLU A O 1
ATOM 637 N N . ASN A 1 79 ? -34.236 -3.341 37.569 1.00 88.56 79 ASN A N 1
ATOM 638 C CA . ASN A 1 79 ? -35.697 -3.480 37.541 1.00 88.56 79 ASN A CA 1
ATOM 639 C C . ASN A 1 79 ? -36.216 -4.621 38.436 1.00 88.56 79 ASN A C 1
ATOM 641 O O . ASN A 1 79 ? -37.319 -4.538 38.973 1.00 88.56 79 ASN A O 1
ATOM 645 N N . GLU A 1 80 ? -35.445 -5.701 38.575 1.00 90.31 80 GLU A N 1
ATOM 646 C CA . GLU A 1 80 ? -35.810 -6.884 39.365 1.00 90.31 80 GLU A CA 1
ATOM 647 C C . GLU A 1 80 ? -35.413 -6.770 40.853 1.00 90.31 80 GLU A C 1
ATOM 649 O O . GLU A 1 80 ? -35.634 -7.722 41.602 1.00 90.31 80 GLU A O 1
ATOM 654 N N . ASN A 1 81 ? -34.845 -5.635 41.302 1.00 77.88 81 ASN A N 1
ATOM 655 C CA . ASN A 1 81 ? -34.271 -5.455 42.647 1.00 77.88 81 ASN A CA 1
ATOM 656 C C . ASN A 1 81 ? -33.338 -6.620 43.042 1.00 77.88 81 ASN A C 1
ATOM 658 O O . ASN A 1 81 ? -33.432 -7.187 44.135 1.00 77.88 81 ASN A O 1
ATOM 662 N N . ALA A 1 82 ? -32.457 -7.020 42.120 1.00 78.25 82 ALA A N 1
ATOM 663 C CA . ALA A 1 82 ? -31.496 -8.090 42.359 1.00 78.25 82 ALA A CA 1
ATOM 664 C C . ALA A 1 82 ? -30.467 -7.711 43.447 1.00 78.25 82 ALA A C 1
ATOM 666 O O . ALA A 1 82 ? -30.335 -6.554 43.838 1.00 78.25 82 ALA A O 1
ATOM 667 N N . ASP A 1 83 ? -29.709 -8.703 43.928 1.00 86.31 83 ASP A N 1
ATOM 668 C CA . ASP A 1 83 ? -28.633 -8.514 44.914 1.00 86.31 83 ASP A CA 1
ATOM 669 C C . ASP A 1 83 ? -27.690 -7.363 44.514 1.00 86.31 83 ASP A C 1
ATOM 671 O O . ASP A 1 83 ? -27.125 -7.373 43.415 1.00 86.31 83 ASP A O 1
ATOM 675 N N . LEU A 1 84 ? -27.491 -6.405 45.427 1.00 87.94 84 LEU A N 1
ATOM 676 C CA . LEU A 1 84 ? -26.633 -5.231 45.245 1.00 87.94 84 LEU A CA 1
ATOM 677 C C . LEU A 1 84 ? -25.228 -5.616 44.766 1.00 87.94 84 LEU A C 1
ATOM 679 O O . LEU A 1 84 ? -24.676 -4.951 43.896 1.00 87.94 84 LEU A O 1
ATOM 683 N N . ASN A 1 85 ? -24.684 -6.743 45.238 1.00 88.56 85 ASN A N 1
ATOM 684 C CA . ASN A 1 85 ? -23.375 -7.229 44.793 1.00 88.56 85 ASN A CA 1
ATOM 685 C C . ASN A 1 85 ? -23.346 -7.618 43.305 1.00 88.56 85 ASN A C 1
ATOM 687 O O . ASN A 1 85 ? -22.295 -7.563 42.667 1.00 88.56 85 ASN A O 1
ATOM 691 N N . LYS A 1 86 ? -24.469 -8.080 42.739 1.00 87.31 86 LYS A N 1
ATOM 692 C CA . LYS A 1 86 ? -24.572 -8.422 41.309 1.00 87.31 86 LYS A CA 1
ATOM 693 C C . LYS A 1 86 ? -24.723 -7.174 40.447 1.00 87.31 86 LYS A C 1
ATOM 695 O O . LYS A 1 86 ? -24.170 -7.149 39.345 1.00 87.31 86 LYS A O 1
ATOM 700 N N . ILE A 1 87 ? -25.454 -6.178 40.947 1.00 88.69 87 ILE A N 1
ATOM 701 C CA . ILE A 1 87 ? -25.609 -4.871 40.300 1.00 88.69 87 ILE A CA 1
ATOM 702 C C . ILE A 1 87 ? -24.241 -4.188 40.227 1.00 88.69 87 ILE A C 1
ATOM 704 O O . ILE A 1 87 ? -23.768 -3.937 39.123 1.00 88.69 87 ILE A O 1
ATOM 708 N N . ASP A 1 88 ? -23.550 -4.045 41.361 1.00 91.06 88 ASP A N 1
ATOM 709 C CA . ASP A 1 88 ? -22.233 -3.400 41.458 1.00 91.06 88 ASP A CA 1
ATOM 710 C C . ASP A 1 88 ? -21.192 -4.053 40.530 1.00 91.06 88 ASP A C 1
ATOM 712 O O . ASP A 1 88 ? -20.601 -3.400 39.672 1.00 91.06 88 ASP A O 1
ATOM 716 N N . LYS A 1 89 ? -21.070 -5.390 40.563 1.00 92.94 89 LYS A N 1
ATOM 717 C CA . LYS A 1 89 ? -20.174 -6.128 39.650 1.00 92.94 89 LYS A CA 1
ATOM 718 C C . LYS A 1 89 ? -20.496 -5.911 38.172 1.00 92.94 89 LYS A C 1
ATOM 720 O O . LYS A 1 89 ? -19.590 -5.894 37.338 1.00 92.94 89 LYS A O 1
ATOM 725 N N . THR A 1 90 ? -21.780 -5.831 37.822 1.00 91.44 90 THR A N 1
ATOM 726 C CA . THR A 1 90 ? -22.193 -5.625 36.428 1.00 91.44 90 THR A CA 1
ATOM 727 C C . THR A 1 90 ? -21.936 -4.181 36.007 1.00 91.44 90 THR A C 1
ATOM 729 O O . THR A 1 90 ? -21.466 -3.967 34.892 1.00 91.44 90 THR A O 1
ATOM 732 N N . GLN A 1 91 ? -22.158 -3.219 36.902 1.00 94.56 91 GLN A N 1
ATOM 733 C CA . GLN A 1 91 ? -21.848 -1.812 36.688 1.00 94.56 91 GLN A CA 1
ATOM 734 C C . GLN A 1 91 ? -20.347 -1.597 36.460 1.00 94.56 91 GLN A C 1
ATOM 736 O O . GLN A 1 91 ? -19.977 -1.030 35.433 1.00 94.56 91 GLN A O 1
ATOM 741 N N . SER A 1 92 ? -19.473 -2.148 37.311 1.00 95.38 92 SER A N 1
ATOM 742 C CA . SER A 1 92 ? -18.020 -2.046 37.102 1.00 95.38 92 SER A CA 1
ATOM 743 C C . SER A 1 92 ? -17.577 -2.655 35.765 1.00 95.38 92 SER A C 1
ATOM 745 O O . SER A 1 92 ? -16.682 -2.133 35.105 1.00 95.38 92 SER A O 1
ATOM 747 N N . ALA A 1 93 ? -18.209 -3.750 35.325 1.00 95.88 93 ALA A N 1
ATOM 748 C CA . ALA A 1 93 ? -17.916 -4.347 34.022 1.00 95.88 93 ALA A CA 1
ATOM 749 C C . ALA A 1 93 ? -18.347 -3.446 32.850 1.00 95.88 93 ALA A C 1
ATOM 751 O O . ALA A 1 93 ? -17.635 -3.372 31.852 1.00 95.88 93 ALA A O 1
ATOM 752 N N . VAL A 1 94 ? -19.491 -2.761 32.963 1.00 96.62 94 VAL A N 1
ATOM 753 C CA . VAL A 1 94 ? -19.954 -1.775 31.971 1.00 96.62 94 VAL A CA 1
ATOM 754 C C . VAL A 1 94 ? -18.986 -0.593 31.903 1.00 96.62 94 VAL A C 1
ATOM 756 O O . VAL A 1 94 ? -18.535 -0.248 30.815 1.00 96.62 94 VAL A O 1
ATOM 759 N N . GLU A 1 95 ? -18.601 -0.025 33.047 1.00 97.12 95 GLU A N 1
ATOM 760 C CA . GLU A 1 95 ? -17.648 1.092 33.122 1.00 97.12 95 GLU A CA 1
ATOM 761 C C . GLU A 1 95 ? -16.267 0.712 32.557 1.00 97.12 95 GLU A C 1
ATOM 763 O O . GLU A 1 95 ? -15.659 1.483 31.807 1.00 97.12 95 GLU A O 1
ATOM 768 N N . SER A 1 96 ? -15.792 -0.507 32.842 1.00 97.38 96 SER A N 1
ATOM 769 C CA . SER A 1 96 ? -14.555 -1.046 32.264 1.00 97.38 96 SER A CA 1
ATOM 770 C C . SER A 1 96 ? -14.643 -1.170 30.742 1.00 97.38 96 SER A C 1
ATOM 772 O O . SER A 1 96 ? -13.732 -0.730 30.046 1.00 97.38 96 SER A O 1
ATOM 774 N N . LEU A 1 97 ? -15.739 -1.726 30.211 1.00 97.31 97 LEU A N 1
ATOM 775 C CA . LEU A 1 97 ? -15.944 -1.858 28.765 1.00 97.31 97 LEU A CA 1
ATOM 776 C C . LEU A 1 97 ? -16.042 -0.490 28.081 1.00 97.31 97 LEU A C 1
ATOM 778 O O . LEU A 1 97 ? -15.477 -0.303 27.008 1.00 97.31 97 LEU A O 1
ATOM 782 N N . GLN A 1 98 ? -16.704 0.481 28.713 1.00 97.94 98 GLN A N 1
ATOM 783 C CA . GLN A 1 98 ? -16.774 1.849 28.206 1.00 97.94 98 GLN A CA 1
ATOM 784 C C . GLN A 1 98 ? -15.382 2.498 28.147 1.00 97.94 98 GLN A C 1
ATOM 786 O O . GLN A 1 98 ? -15.042 3.145 27.157 1.00 97.94 98 GLN A O 1
ATOM 791 N N . SER A 1 99 ? -14.561 2.291 29.180 1.00 98.12 99 SER A N 1
ATOM 792 C CA . SER A 1 99 ? -13.173 2.770 29.218 1.00 98.12 99 SER A CA 1
ATOM 793 C C . SER A 1 99 ? -12.325 2.133 28.110 1.00 98.12 99 SER A C 1
ATOM 795 O O . SER A 1 99 ? -11.543 2.821 27.453 1.00 98.12 99 SER A O 1
ATOM 797 N N . ASP A 1 100 ? -12.509 0.833 27.858 1.00 97.69 100 ASP A N 1
ATOM 798 C CA . ASP A 1 100 ? -11.829 0.115 26.778 1.00 97.69 100 ASP A CA 1
ATOM 799 C C . ASP A 1 100 ? -12.242 0.596 25.385 1.00 97.69 100 ASP A C 1
ATOM 801 O O . ASP A 1 100 ? -11.368 0.783 24.539 1.00 97.69 100 ASP A O 1
ATOM 805 N N . ILE A 1 101 ? -13.534 0.853 25.152 1.00 98.38 101 ILE A N 1
ATOM 806 C CA . ILE A 1 101 ? -14.030 1.421 23.888 1.00 98.38 101 ILE A CA 1
ATOM 807 C C . ILE A 1 101 ? -13.356 2.769 23.620 1.00 98.38 101 ILE A C 1
ATOM 809 O O . ILE A 1 101 ? -12.777 2.958 22.556 1.00 98.38 101 ILE A O 1
ATOM 813 N N . VAL A 1 102 ? -13.347 3.681 24.598 1.00 98.25 102 VAL A N 1
ATOM 814 C CA . VAL A 1 102 ? -12.708 5.002 24.443 1.00 98.25 102 VAL A CA 1
ATOM 815 C C . VAL A 1 102 ? -11.208 4.865 24.159 1.00 98.25 102 VAL A C 1
ATOM 817 O O . VAL A 1 102 ? -10.660 5.562 23.304 1.00 98.25 102 VAL A O 1
ATOM 820 N N . ARG A 1 103 ? -10.527 3.938 24.843 1.00 98.12 103 ARG A N 1
ATOM 821 C CA . ARG A 1 103 ? -9.102 3.660 24.615 1.00 98.12 103 ARG A CA 1
ATOM 822 C C . ARG A 1 103 ? -8.835 3.119 23.203 1.00 98.12 103 ARG A C 1
ATOM 824 O O . ARG A 1 103 ? -7.787 3.428 22.634 1.00 98.12 103 ARG A O 1
ATOM 831 N N . LEU A 1 104 ? -9.732 2.293 22.661 1.00 98.12 104 LEU A N 1
ATOM 832 C CA . LEU A 1 104 ? -9.623 1.738 21.308 1.00 98.12 104 LEU A CA 1
ATOM 833 C C . LEU A 1 104 ? -9.878 2.809 20.239 1.00 98.12 104 LEU A C 1
ATOM 835 O O . LEU A 1 104 ? -9.037 2.950 19.356 1.00 98.12 104 LEU A O 1
ATOM 839 N N . GLN A 1 105 ? -10.895 3.655 20.406 1.00 96.38 105 GLN A N 1
ATOM 840 C CA . GLN A 1 105 ? -11.163 4.803 19.524 1.00 96.38 105 GLN A CA 1
ATOM 841 C C . GLN A 1 105 ? -9.964 5.751 19.429 1.00 96.38 105 GLN A C 1
ATOM 843 O O . GLN A 1 105 ? -9.585 6.229 18.360 1.00 96.38 105 GLN A O 1
ATOM 848 N N . GLU A 1 106 ? -9.309 6.000 20.562 1.00 96.31 106 GLU A N 1
ATOM 849 C CA . GLU A 1 106 ? -8.092 6.805 20.611 1.00 96.31 106 GLU A CA 1
ATOM 850 C C . GLU A 1 106 ? -6.914 6.134 19.877 1.00 96.31 106 GLU A C 1
ATOM 852 O O . GLU A 1 106 ? -6.087 6.808 19.258 1.00 96.31 106 GLU A O 1
ATOM 857 N N . LEU A 1 107 ? -6.822 4.800 19.927 1.00 96.81 107 LEU A N 1
ATOM 858 C CA . LEU A 1 107 ? -5.827 4.030 19.178 1.00 96.81 107 LEU A CA 1
ATOM 859 C C . LEU A 1 107 ? -6.091 4.075 17.669 1.00 96.81 107 LEU A C 1
ATOM 861 O O . LEU A 1 107 ? -5.134 4.270 16.921 1.00 96.81 107 LEU A O 1
ATOM 865 N N . GLU A 1 108 ? -7.348 3.969 17.239 1.00 94.88 108 GLU A N 1
ATOM 866 C CA . GLU A 1 108 ? -7.747 4.140 15.838 1.0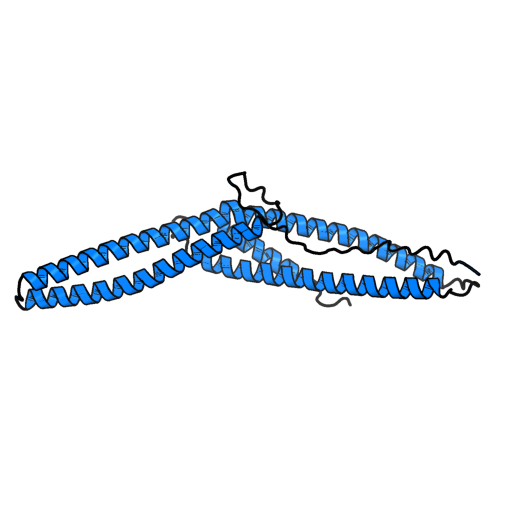0 94.88 108 GLU A CA 1
ATOM 867 C C . GLU A 1 108 ? -7.359 5.519 15.319 1.00 94.88 108 GLU A C 1
ATOM 869 O O . GLU A 1 108 ? -6.615 5.627 14.347 1.00 94.88 108 GLU A O 1
ATOM 874 N N . ARG A 1 109 ? -7.775 6.584 16.017 1.00 93.56 109 ARG A N 1
ATOM 875 C CA . ARG A 1 109 ? -7.470 7.966 15.629 1.00 93.56 109 ARG A CA 1
ATOM 876 C C . ARG A 1 109 ? -5.965 8.205 15.507 1.00 93.56 109 ARG A C 1
ATOM 878 O O . ARG A 1 109 ? -5.519 8.880 14.578 1.00 93.56 109 ARG A O 1
ATOM 885 N N . ARG A 1 110 ? -5.169 7.642 16.425 1.00 95.19 110 ARG A N 1
ATOM 886 C CA . ARG A 1 110 ? -3.702 7.711 16.361 1.00 95.19 110 ARG A CA 1
ATOM 887 C C . ARG A 1 110 ? -3.154 6.986 15.136 1.00 95.19 110 ARG A C 1
ATOM 889 O O . ARG A 1 110 ? -2.329 7.567 14.438 1.00 95.19 110 ARG A O 1
ATOM 896 N N . ALA A 1 111 ? -3.591 5.753 14.884 1.00 95.62 111 ALA A N 1
ATOM 897 C CA . ALA A 1 111 ? -3.123 4.965 13.747 1.00 95.62 111 ALA A CA 1
ATOM 898 C C . ALA A 1 111 ? -3.497 5.643 12.416 1.00 95.62 111 ALA A C 1
ATOM 900 O O . ALA A 1 111 ? -2.635 5.817 11.558 1.00 95.62 111 ALA A O 1
ATOM 901 N N . CYS A 1 112 ? -4.732 6.145 12.283 1.00 93.12 112 CYS A N 1
ATOM 902 C CA . CYS A 1 112 ? -5.170 6.946 11.137 1.00 93.12 112 CYS A CA 1
ATOM 903 C C . CYS A 1 112 ? -4.274 8.173 10.931 1.00 93.12 112 CYS A C 1
ATOM 905 O O . CYS A 1 112 ? -3.777 8.402 9.830 1.00 93.12 112 CYS A O 1
ATOM 907 N N . SER A 1 113 ? -4.014 8.938 11.998 1.00 91.88 113 SER A N 1
ATOM 908 C CA . SER A 1 113 ? -3.120 10.098 11.929 1.00 91.88 113 SER A CA 1
ATOM 909 C C . SER A 1 113 ? -1.698 9.704 11.524 1.00 91.88 113 SER A C 1
ATOM 911 O O . SER A 1 113 ? -1.105 10.396 10.705 1.00 91.88 113 SER A O 1
ATOM 913 N N . SER A 1 114 ? -1.162 8.602 12.059 1.00 94.81 114 SER A N 1
ATOM 914 C CA . SER A 1 114 ? 0.175 8.093 11.723 1.00 94.81 114 SER A CA 1
ATOM 915 C C . SER A 1 114 ? 0.269 7.717 10.242 1.00 94.81 114 SER A C 1
ATOM 917 O O . SER A 1 114 ? 1.195 8.147 9.555 1.00 94.81 114 SER A O 1
ATOM 919 N N . ILE A 1 115 ? -0.734 7.006 9.709 1.00 94.00 115 ILE A N 1
ATOM 920 C CA . ILE A 1 115 ? -0.828 6.657 8.282 1.00 94.00 115 ILE A CA 1
ATOM 921 C C . ILE A 1 115 ? -0.821 7.918 7.417 1.00 94.00 115 ILE A C 1
ATOM 923 O O . ILE A 1 115 ? -0.041 8.003 6.470 1.00 94.00 115 ILE A O 1
ATOM 927 N N . LEU A 1 116 ? -1.654 8.910 7.744 1.00 91.25 116 LEU A N 1
ATOM 928 C CA . LEU A 1 116 ? -1.727 10.161 6.986 1.00 91.25 116 LEU A CA 1
ATOM 929 C C . LEU A 1 116 ? -0.395 10.925 7.024 1.00 91.25 116 LEU A C 1
ATOM 931 O O . LEU A 1 116 ? 0.095 11.347 5.981 1.00 91.25 116 LEU A O 1
ATOM 935 N N . THR A 1 117 ? 0.247 11.025 8.189 1.00 91.56 117 THR A N 1
ATOM 936 C CA . THR A 1 117 ? 1.575 11.643 8.317 1.00 91.56 117 THR A CA 1
ATOM 937 C C . THR A 1 117 ? 2.633 10.899 7.496 1.00 91.56 117 THR A C 1
ATOM 939 O O . THR A 1 117 ? 3.422 11.526 6.793 1.00 91.56 117 THR A O 1
ATOM 942 N N . LEU A 1 118 ? 2.638 9.562 7.516 1.00 94.25 118 LEU A N 1
ATOM 943 C CA . LEU A 1 118 ? 3.554 8.747 6.710 1.00 94.25 118 LEU A CA 1
ATOM 944 C C . LEU A 1 118 ? 3.338 8.944 5.202 1.00 94.25 118 LEU A C 1
ATOM 946 O O . LEU A 1 118 ? 4.314 8.971 4.443 1.00 94.25 118 LEU A O 1
ATOM 950 N N . ILE A 1 119 ? 2.083 9.097 4.764 1.00 92.06 119 ILE A N 1
ATOM 951 C CA . ILE A 1 119 ? 1.750 9.406 3.368 1.00 92.06 119 ILE A CA 1
ATOM 952 C C . ILE A 1 119 ? 2.375 10.744 2.961 1.00 92.06 119 ILE A C 1
ATOM 954 O O . ILE A 1 119 ? 3.032 10.834 1.920 1.00 92.06 119 ILE A O 1
ATOM 958 N N . ASP A 1 120 ? 2.201 11.761 3.797 1.00 89.00 120 ASP A N 1
ATOM 959 C CA . ASP A 1 120 ? 2.552 13.139 3.470 1.00 89.00 120 ASP A CA 1
ATOM 960 C C . ASP A 1 120 ? 4.063 13.380 3.537 1.00 89.00 120 ASP A C 1
ATOM 962 O O . ASP A 1 120 ? 4.658 13.946 2.616 1.00 89.00 120 ASP A O 1
ATOM 966 N N . GLU A 1 121 ? 4.694 12.920 4.616 1.00 90.69 121 GLU A N 1
ATOM 967 C CA . GLU A 1 121 ? 6.088 13.231 4.930 1.00 90.69 121 GLU A CA 1
ATOM 968 C C . GLU A 1 121 ? 7.085 12.288 4.254 1.00 90.69 121 GLU A C 1
ATOM 970 O O . GLU A 1 121 ? 8.231 12.673 4.020 1.00 90.69 121 GLU A O 1
ATOM 975 N N . GLN A 1 122 ? 6.684 11.051 3.942 1.00 92.88 122 GLN A N 1
ATOM 976 C CA . GLN A 1 122 ? 7.604 10.034 3.421 1.00 92.88 122 GLN A CA 1
ATOM 977 C C . GLN A 1 122 ? 7.170 9.494 2.064 1.00 92.88 122 GLN A C 1
ATOM 979 O O . GLN A 1 122 ? 7.931 9.580 1.100 1.00 92.88 122 GLN A O 1
ATOM 984 N N . LEU A 1 123 ? 5.958 8.950 1.960 1.00 93.19 123 LEU A N 1
ATOM 985 C CA . LEU A 1 123 ? 5.528 8.264 0.744 1.00 93.19 123 LEU A CA 1
ATOM 986 C C . LEU A 1 123 ? 5.464 9.222 -0.451 1.00 93.19 123 LEU A C 1
ATOM 988 O O . LEU A 1 123 ? 6.058 8.948 -1.491 1.00 93.19 123 LEU A O 1
ATOM 992 N N . HIS A 1 124 ? 4.785 10.361 -0.310 1.00 91.38 124 HIS A N 1
ATOM 993 C CA . HIS A 1 124 ? 4.642 11.341 -1.384 1.00 91.38 124 HIS A CA 1
ATOM 994 C C . HIS A 1 124 ? 5.994 11.812 -1.965 1.00 91.38 124 HIS A C 1
ATOM 996 O O . HIS A 1 124 ? 6.186 11.668 -3.178 1.00 91.38 124 HIS A O 1
ATOM 1002 N N . PRO A 1 125 ? 6.967 12.318 -1.176 1.00 92.00 125 PRO A N 1
ATOM 1003 C CA . PRO A 1 125 ? 8.259 12.732 -1.726 1.00 92.00 125 PRO A CA 1
ATOM 1004 C C . PRO A 1 125 ? 9.058 11.572 -2.337 1.00 92.00 125 PRO A C 1
ATOM 1006 O O . PRO A 1 125 ? 9.723 11.765 -3.359 1.00 92.00 125 PRO A O 1
ATOM 1009 N N . GLN A 1 126 ? 8.964 10.358 -1.782 1.00 93.38 126 GLN A N 1
ATOM 1010 C CA . GLN A 1 126 ? 9.591 9.174 -2.378 1.00 93.38 126 GLN A CA 1
ATOM 1011 C C . GLN A 1 126 ? 8.996 8.837 -3.748 1.00 93.38 126 GLN A C 1
ATOM 1013 O O . GLN A 1 126 ? 9.743 8.542 -4.677 1.00 93.38 126 GLN A O 1
ATOM 1018 N N . LEU A 1 127 ? 7.672 8.922 -3.907 1.00 92.69 127 LEU A N 1
ATOM 1019 C CA . LEU A 1 127 ? 7.005 8.680 -5.189 1.00 92.69 127 LEU A CA 1
ATOM 1020 C C . LEU A 1 127 ? 7.376 9.726 -6.237 1.00 92.69 127 LEU A C 1
ATOM 1022 O O . LEU A 1 127 ? 7.597 9.376 -7.395 1.00 92.69 127 LEU A O 1
ATOM 1026 N N . VAL A 1 128 ? 7.479 10.998 -5.843 1.00 91.44 128 VAL A N 1
ATOM 1027 C CA . VAL A 1 128 ? 7.946 12.070 -6.734 1.00 91.44 128 VAL A CA 1
ATOM 1028 C C . VAL A 1 128 ? 9.375 11.791 -7.204 1.00 91.44 128 VAL A C 1
ATOM 1030 O O . VAL A 1 128 ? 9.657 11.882 -8.400 1.00 91.44 128 VAL A O 1
ATOM 1033 N N . SER A 1 129 ? 10.264 11.405 -6.285 1.00 91.69 129 SER A N 1
ATOM 1034 C CA . SER A 1 129 ? 11.645 11.041 -6.616 1.00 91.69 129 SER A CA 1
ATOM 1035 C C . SER A 1 129 ? 11.714 9.818 -7.537 1.00 91.69 129 SER A C 1
ATOM 1037 O O . SER A 1 129 ? 12.381 9.853 -8.573 1.00 91.69 129 SER A O 1
ATOM 1039 N N . LEU A 1 130 ? 10.956 8.765 -7.218 1.00 90.50 130 LEU A N 1
ATOM 1040 C CA . LEU A 1 130 ? 10.866 7.552 -8.023 1.00 90.50 130 LEU A CA 1
ATOM 1041 C C . LEU A 1 130 ? 10.386 7.868 -9.441 1.00 90.50 130 LEU A C 1
ATOM 1043 O O . LEU A 1 130 ? 11.020 7.450 -10.407 1.00 90.50 130 LEU A O 1
ATOM 1047 N N . LEU A 1 131 ? 9.308 8.642 -9.580 1.00 89.94 131 LEU A N 1
ATOM 1048 C CA . LEU A 1 131 ? 8.780 9.032 -10.883 1.00 89.94 131 LEU A CA 1
ATOM 1049 C C . LEU A 1 131 ? 9.793 9.867 -11.675 1.00 89.94 131 LEU A C 1
ATOM 1051 O O . LEU A 1 131 ? 9.964 9.638 -12.870 1.00 89.94 131 LEU A O 1
ATOM 1055 N N . SER A 1 132 ? 10.496 10.793 -11.020 1.00 90.75 132 SER A N 1
ATOM 1056 C CA . SER A 1 132 ? 11.571 11.574 -11.645 1.00 90.75 132 SER A CA 1
ATOM 1057 C C . SER A 1 132 ? 12.688 10.671 -12.182 1.00 90.75 132 SER A C 1
ATOM 1059 O O . SER A 1 132 ? 13.076 10.784 -13.348 1.00 90.75 132 SER A O 1
ATOM 1061 N N . GLY A 1 133 ? 13.148 9.708 -11.376 1.00 90.19 133 GLY A N 1
ATOM 1062 C CA . GLY A 1 133 ? 14.149 8.722 -11.786 1.00 90.19 133 GLY A CA 1
ATOM 1063 C C . GLY A 1 133 ? 13.673 7.844 -12.945 1.00 90.19 133 GLY A C 1
ATOM 1064 O O . GLY A 1 133 ? 14.420 7.612 -13.896 1.00 90.19 133 GLY A O 1
ATOM 1065 N N . VAL A 1 134 ? 12.409 7.417 -12.915 1.00 87.69 134 VAL A N 1
ATOM 1066 C CA . VAL A 1 134 ? 11.778 6.655 -13.998 1.00 87.69 134 VAL A CA 1
ATOM 1067 C C . VAL A 1 134 ? 11.743 7.487 -15.283 1.00 87.69 134 VAL A C 1
ATOM 1069 O O . VAL A 1 134 ? 12.212 7.014 -16.314 1.00 87.69 134 VAL A O 1
ATOM 1072 N N . ILE A 1 135 ? 11.281 8.741 -15.241 1.00 89.06 135 ILE A N 1
ATOM 1073 C CA . ILE A 1 135 ? 11.276 9.652 -16.401 1.00 89.06 135 ILE A CA 1
ATOM 1074 C C . ILE A 1 135 ? 12.688 9.830 -16.973 1.00 89.06 135 ILE A C 1
ATOM 1076 O O . ILE A 1 135 ? 12.871 9.780 -18.190 1.00 89.06 135 ILE A O 1
ATOM 1080 N N . HIS A 1 136 ? 13.692 10.008 -16.111 1.00 92.00 136 HIS A N 1
ATOM 1081 C CA . HIS A 1 136 ? 15.079 10.141 -16.543 1.00 92.00 136 HIS A CA 1
ATOM 1082 C C . HIS A 1 136 ? 15.589 8.871 -17.241 1.00 92.00 136 HIS A C 1
ATOM 1084 O O . HIS A 1 136 ? 16.129 8.957 -18.341 1.00 92.00 136 HIS A O 1
ATOM 1090 N N . MET A 1 137 ? 15.346 7.694 -16.655 1.00 89.00 137 MET A N 1
ATOM 1091 C CA . MET A 1 137 ? 15.680 6.400 -17.261 1.00 89.00 137 MET A CA 1
ATOM 1092 C C . MET A 1 137 ? 15.053 6.254 -18.655 1.00 89.00 137 MET A C 1
ATOM 1094 O O . MET A 1 137 ? 15.741 5.876 -19.604 1.00 89.00 137 MET A O 1
ATOM 1098 N N . TRP A 1 138 ? 13.765 6.582 -18.793 1.00 87.38 138 TRP A N 1
ATOM 1099 C CA . TRP A 1 138 ? 13.047 6.516 -20.068 1.00 87.38 138 TRP A CA 1
ATOM 1100 C C . TRP A 1 138 ? 13.630 7.448 -21.126 1.00 87.38 138 TRP A C 1
ATOM 1102 O O . TRP A 1 138 ? 13.770 7.054 -22.283 1.00 87.38 138 TRP A O 1
ATOM 1112 N N . ARG A 1 139 ? 14.005 8.668 -20.735 1.00 91.56 139 ARG A N 1
ATOM 1113 C CA . ARG A 1 139 ? 14.640 9.629 -21.638 1.00 91.56 139 ARG A CA 1
ATOM 1114 C C . ARG A 1 139 ? 15.987 9.116 -22.146 1.00 91.56 139 ARG A C 1
ATOM 1116 O O . ARG A 1 139 ? 16.209 9.116 -23.353 1.00 91.56 139 ARG A O 1
ATOM 1123 N N . THR A 1 140 ? 16.835 8.615 -21.251 1.00 91.69 140 THR A N 1
ATOM 1124 C CA . THR A 1 140 ? 18.129 8.025 -21.618 1.00 91.69 140 THR A CA 1
ATOM 1125 C C . THR A 1 140 ? 17.947 6.834 -22.559 1.00 91.69 140 THR A C 1
ATOM 1127 O O . THR A 1 140 ? 18.623 6.738 -23.580 1.00 91.69 140 THR A O 1
ATOM 1130 N N . MET A 1 141 ? 16.983 5.953 -22.274 1.00 86.69 141 MET A N 1
ATOM 1131 C CA . MET A 1 141 ? 16.667 4.815 -23.143 1.00 86.69 141 MET A CA 1
ATOM 1132 C C . MET A 1 141 ? 16.219 5.261 -24.540 1.00 86.69 141 MET A C 1
ATOM 1134 O O . MET A 1 141 ? 16.667 4.704 -25.541 1.00 86.69 141 MET A O 1
ATOM 1138 N N . PHE A 1 142 ? 15.368 6.284 -24.620 1.00 88.62 142 PHE A N 1
ATOM 1139 C CA . PHE A 1 142 ? 14.916 6.846 -25.889 1.00 88.62 142 PHE A CA 1
ATOM 1140 C C . PHE A 1 142 ? 16.071 7.444 -26.707 1.00 88.62 142 PHE A C 1
ATOM 1142 O O . PHE A 1 142 ? 16.159 7.207 -27.911 1.00 88.62 142 PHE A O 1
ATOM 1149 N N . GLU A 1 143 ? 16.982 8.178 -26.066 1.00 93.38 143 GLU A N 1
ATOM 1150 C CA . GLU A 1 143 ? 18.186 8.723 -26.705 1.00 93.38 143 GLU A CA 1
ATOM 1151 C C . GLU A 1 143 ? 19.090 7.598 -27.244 1.00 93.38 143 GLU A C 1
ATOM 1153 O O . GLU A 1 143 ? 19.506 7.642 -28.404 1.00 93.38 143 GLU A O 1
ATOM 1158 N N . CYS A 1 144 ? 19.311 6.531 -26.465 1.00 88.56 144 CYS A N 1
ATOM 1159 C CA . CYS A 1 144 ? 20.051 5.352 -26.924 1.00 88.56 144 CYS A CA 1
ATOM 1160 C C . CYS A 1 144 ? 19.381 4.673 -28.129 1.00 88.56 144 CYS A C 1
ATOM 1162 O O . CYS A 1 144 ? 20.060 4.338 -29.101 1.00 88.56 144 CYS A O 1
ATOM 1164 N N . HIS A 1 145 ? 18.058 4.494 -28.098 1.00 87.56 145 HIS A N 1
ATOM 1165 C CA . HIS A 1 145 ? 17.325 3.876 -29.203 1.00 87.56 145 HIS A CA 1
ATOM 1166 C C . HIS A 1 145 ? 17.334 4.722 -30.477 1.00 87.56 145 HIS A C 1
ATOM 1168 O O . HIS A 1 145 ? 17.406 4.155 -31.565 1.00 87.56 145 HIS A O 1
ATOM 1174 N N . GLN A 1 146 ? 17.323 6.054 -30.381 1.00 92.88 146 GLN A N 1
ATOM 1175 C CA . GLN A 1 146 ? 17.488 6.914 -31.556 1.00 92.88 146 GLN A CA 1
ATOM 1176 C C . GLN A 1 146 ? 18.844 6.693 -32.233 1.00 92.88 146 GLN A C 1
ATOM 1178 O O . GLN A 1 146 ? 18.899 6.531 -33.452 1.00 92.88 146 GLN A O 1
ATOM 1183 N N . VAL A 1 147 ? 19.927 6.623 -31.451 1.00 92.94 147 VAL A N 1
ATOM 1184 C CA . VAL A 1 147 ? 21.273 6.350 -31.980 1.00 92.94 147 VAL A CA 1
ATOM 1185 C C . VAL A 1 147 ? 21.339 4.958 -32.613 1.00 92.94 147 VAL A C 1
ATOM 1187 O O . VAL A 1 147 ? 21.810 4.820 -33.740 1.00 92.94 147 VAL A O 1
ATOM 1190 N N . GLN A 1 148 ? 20.820 3.932 -31.932 1.00 87.19 148 GLN A N 1
ATOM 1191 C CA . GLN A 1 148 ? 20.769 2.562 -32.457 1.00 87.19 148 GLN A CA 1
ATOM 1192 C C . GLN A 1 148 ? 19.957 2.476 -33.756 1.00 87.19 148 GLN A C 1
ATOM 1194 O O . GLN A 1 148 ? 20.407 1.867 -34.722 1.00 87.19 148 GLN A O 1
ATOM 1199 N N . SER A 1 149 ? 18.791 3.124 -33.804 1.00 88.81 149 SER A N 1
ATOM 1200 C CA . SER A 1 149 ? 17.933 3.171 -34.991 1.00 88.81 149 SER A CA 1
ATOM 1201 C C . SER A 1 149 ? 18.637 3.850 -36.166 1.00 88.81 149 SER A C 1
ATOM 1203 O O . SER A 1 149 ? 18.635 3.317 -37.275 1.00 88.81 149 SER A O 1
ATOM 1205 N N . HIS A 1 150 ? 19.322 4.971 -35.919 1.00 90.75 150 HIS A N 1
ATOM 1206 C CA . HIS A 1 150 ? 20.112 5.648 -36.943 1.00 90.75 150 HIS A CA 1
ATOM 1207 C C . HIS A 1 150 ? 21.222 4.745 -37.497 1.00 90.75 150 HIS A C 1
ATOM 1209 O O . HIS A 1 150 ? 21.360 4.626 -38.712 1.00 90.75 150 HIS A O 1
ATOM 1215 N N . ILE A 1 151 ? 21.966 4.046 -36.631 1.00 88.62 151 ILE A N 1
ATOM 1216 C CA . ILE A 1 151 ? 22.990 3.075 -37.052 1.00 88.62 151 ILE A CA 1
ATOM 1217 C C . ILE A 1 151 ? 22.368 1.967 -37.915 1.00 88.62 151 ILE A C 1
ATOM 1219 O O . ILE A 1 151 ? 22.888 1.664 -38.988 1.00 88.62 151 ILE A O 1
ATOM 1223 N N . CYS A 1 152 ? 21.235 1.398 -37.495 1.00 86.44 152 CYS A N 1
ATOM 1224 C CA . CYS A 1 152 ? 20.528 0.368 -38.259 1.00 86.44 152 CYS A CA 1
ATOM 1225 C C . CYS A 1 152 ? 20.101 0.861 -39.651 1.00 86.44 152 CYS A C 1
ATOM 1227 O O . CYS A 1 152 ? 20.283 0.137 -40.629 1.00 86.44 152 CYS A O 1
ATOM 1229 N N . GLN A 1 153 ? 19.587 2.090 -39.762 1.00 87.19 153 GLN A N 1
ATOM 1230 C CA . GLN A 1 153 ? 19.235 2.700 -41.050 1.00 87.19 153 GLN A CA 1
ATOM 1231 C C . GLN A 1 153 ? 20.464 2.835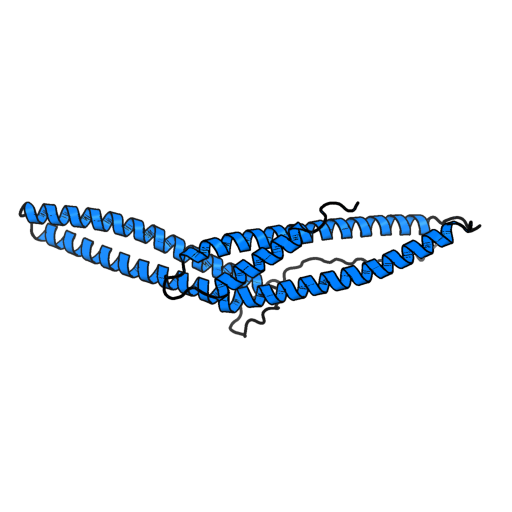 -41.962 1.00 87.19 153 GLN A C 1
ATOM 1233 O O . GLN A 1 153 ? 20.406 2.450 -43.127 1.00 87.19 153 GLN A O 1
ATOM 1238 N N . GLN A 1 154 ? 21.603 3.299 -41.433 1.00 85.69 154 GLN A N 1
ATOM 1239 C CA . GLN A 1 154 ? 22.850 3.388 -42.208 1.00 85.69 154 GLN A CA 1
ATOM 1240 C C . GLN A 1 154 ? 23.316 2.010 -42.708 1.00 85.69 154 GLN A C 1
ATOM 1242 O O . GLN A 1 154 ? 23.702 1.870 -43.866 1.00 85.69 154 GLN A O 1
ATOM 1247 N N . ILE A 1 155 ? 23.227 0.967 -41.876 1.00 81.38 155 ILE A N 1
ATOM 1248 C CA . ILE A 1 155 ? 23.603 -0.407 -42.258 1.00 81.38 155 ILE A CA 1
ATOM 1249 C C . ILE A 1 155 ? 22.682 -0.967 -43.355 1.00 81.38 155 ILE A C 1
ATOM 1251 O O . ILE A 1 155 ? 23.154 -1.632 -44.283 1.00 81.38 155 ILE A O 1
ATOM 1255 N N . GLN A 1 156 ? 21.379 -0.681 -43.294 1.00 75.81 156 GLN A N 1
ATOM 1256 C CA . GLN A 1 156 ? 20.436 -1.076 -44.347 1.00 75.81 156 GLN A CA 1
ATOM 1257 C C . GLN A 1 156 ? 20.810 -0.461 -45.704 1.00 75.81 156 GLN A C 1
ATOM 1259 O O . GLN A 1 156 ? 20.713 -1.143 -46.722 1.00 75.81 156 GLN A O 1
ATOM 1264 N N . HIS A 1 157 ? 21.317 0.776 -45.723 1.00 73.19 157 HIS A N 1
ATOM 1265 C CA . HIS A 1 157 ? 21.826 1.411 -46.943 1.00 73.19 157 HIS A CA 1
ATOM 1266 C C . HIS A 1 157 ? 23.153 0.811 -47.442 1.00 73.19 157 HIS A C 1
ATOM 1268 O O . HIS A 1 157 ? 23.398 0.808 -48.643 1.00 73.19 157 HIS A O 1
ATOM 1274 N N . LEU A 1 158 ? 23.998 0.265 -46.561 1.00 67.69 158 LEU A N 1
ATOM 1275 C CA . LEU A 1 158 ? 25.257 -0.396 -46.946 1.00 67.69 158 LEU A CA 1
ATOM 1276 C C . LEU A 1 158 ? 25.047 -1.804 -47.520 1.00 67.69 158 LEU A C 1
ATOM 1278 O O . LEU A 1 158 ? 25.852 -2.272 -48.321 1.00 67.69 158 LEU A O 1
ATOM 1282 N N . SER A 1 159 ? 23.946 -2.464 -47.158 1.00 57.66 159 SER A N 1
ATOM 1283 C CA . SER A 1 159 ? 23.619 -3.831 -47.592 1.00 57.66 159 SER A CA 1
ATOM 1284 C C . SER A 1 159 ? 23.352 -3.952 -49.106 1.00 57.66 159 SER A C 1
ATOM 1286 O O . SER A 1 159 ? 23.304 -5.062 -49.631 1.00 57.66 159 SER A O 1
ATOM 1288 N N . SER A 1 160 ? 23.202 -2.831 -49.829 1.00 55.47 160 SER A N 1
ATOM 1289 C CA . SER A 1 160 ? 23.121 -2.805 -51.298 1.00 55.47 160 SER A CA 1
ATOM 1290 C C . SER A 1 160 ? 24.483 -2.908 -51.997 1.00 55.47 160 SER A C 1
ATOM 1292 O O . SER A 1 160 ? 24.528 -3.169 -53.198 1.00 55.47 160 SER A O 1
ATOM 1294 N N . HIS A 1 161 ? 25.594 -2.721 -51.275 1.00 57.38 161 HIS A N 1
ATOM 1295 C CA . HIS A 1 161 ? 26.942 -2.978 -51.775 1.00 57.38 161 HIS A CA 1
ATOM 1296 C C . HIS A 1 161 ? 27.385 -4.371 -51.318 1.00 57.38 161 HIS A C 1
ATOM 1298 O O . HIS A 1 161 ? 27.712 -4.579 -50.153 1.00 57.38 161 HIS A O 1
ATOM 1304 N N . GLN A 1 162 ? 27.381 -5.341 -52.237 1.00 57.94 162 GLN A N 1
ATOM 1305 C CA . GLN A 1 162 ? 27.897 -6.688 -51.981 1.00 57.94 162 GLN A CA 1
ATOM 1306 C C . GLN A 1 162 ? 29.369 -6.603 -51.547 1.00 57.94 162 GLN A C 1
ATOM 1308 O O . GLN A 1 162 ? 30.255 -6.380 -52.371 1.00 57.94 162 GLN A O 1
ATOM 1313 N N . SER A 1 163 ? 29.629 -6.767 -50.248 1.00 59.19 163 SER A N 1
ATOM 1314 C CA . SER A 1 163 ? 30.975 -7.054 -49.756 1.00 59.19 163 SER A CA 1
ATOM 1315 C C . SER A 1 163 ? 31.415 -8.408 -50.315 1.00 59.19 163 SER A C 1
ATOM 1317 O O . SER A 1 163 ? 30.658 -9.376 -50.276 1.00 59.19 163 SER A O 1
ATOM 1319 N N . VAL A 1 164 ? 32.633 -8.464 -50.854 1.00 60.38 164 VAL A N 1
ATOM 1320 C CA . VAL A 1 164 ? 33.224 -9.673 -51.452 1.00 60.38 164 VAL A CA 1
ATOM 1321 C C . VAL A 1 164 ? 33.802 -10.606 -50.370 1.00 60.38 164 VAL A C 1
ATOM 1323 O O . VAL A 1 164 ? 34.082 -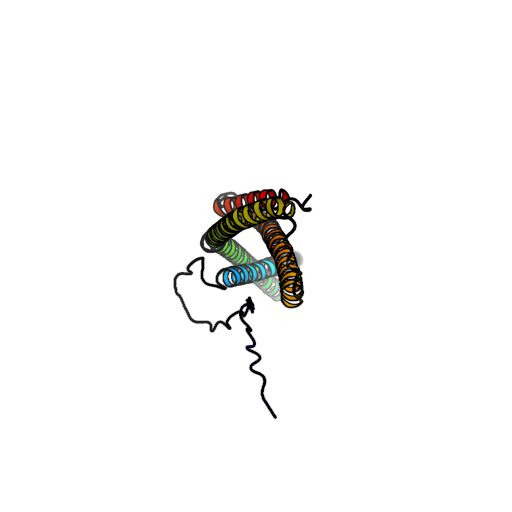11.771 -50.646 1.00 60.38 164 VAL A O 1
ATOM 1326 N N . GLU A 1 165 ? 33.958 -10.129 -49.128 1.00 67.19 165 GLU A N 1
ATOM 1327 C CA . GLU A 1 165 ? 34.480 -10.929 -48.012 1.00 67.19 165 GLU A CA 1
ATOM 1328 C C . GLU A 1 165 ? 33.381 -11.760 -47.318 1.00 67.19 165 GLU A C 1
ATOM 1330 O O . GLU A 1 165 ? 32.346 -11.210 -46.928 1.00 67.19 165 GLU A O 1
ATOM 1335 N N . PRO A 1 166 ? 33.592 -13.076 -47.120 1.00 68.75 166 PRO A N 1
ATOM 1336 C CA . PRO A 1 166 ? 32.629 -13.937 -46.444 1.00 68.75 166 PRO A CA 1
ATOM 1337 C C . PRO A 1 166 ? 32.554 -13.635 -44.941 1.00 68.75 166 PRO A C 1
ATOM 1339 O O . PRO A 1 166 ? 33.564 -13.390 -44.278 1.00 68.75 166 PRO A O 1
ATOM 1342 N N . THR A 1 167 ? 31.352 -13.725 -44.370 1.00 77.25 167 THR A N 1
ATOM 1343 C CA . THR A 1 167 ? 31.147 -13.683 -42.919 1.00 77.25 167 THR A CA 1
ATOM 1344 C C . THR A 1 167 ? 31.873 -14.846 -42.235 1.00 77.25 167 THR A C 1
ATOM 1346 O O . THR A 1 167 ? 31.654 -16.016 -42.543 1.00 77.25 167 THR A O 1
ATOM 1349 N N . THR A 1 168 ? 32.756 -14.523 -41.291 1.00 85.94 168 THR A N 1
ATOM 1350 C CA . THR A 1 168 ? 33.476 -15.492 -40.455 1.00 85.94 168 THR A CA 1
ATOM 1351 C C . THR A 1 168 ? 32.576 -16.095 -39.371 1.00 85.94 168 THR A C 1
ATOM 1353 O O . THR A 1 168 ? 31.572 -15.501 -38.971 1.00 85.94 168 THR A O 1
ATOM 1356 N N . GLU A 1 169 ? 32.969 -17.253 -38.833 1.00 86.69 169 GLU A N 1
ATOM 1357 C CA . GLU A 1 169 ? 32.285 -17.887 -37.695 1.00 86.69 169 GLU A CA 1
ATOM 1358 C C . GLU A 1 169 ? 32.212 -16.958 -36.472 1.00 86.69 169 GLU A C 1
ATOM 1360 O O . GLU A 1 169 ? 31.189 -16.890 -35.798 1.00 86.69 169 GLU A O 1
ATOM 1365 N N . TYR A 1 170 ? 33.249 -16.145 -36.257 1.00 88.44 170 TYR A N 1
ATOM 1366 C CA . TYR A 1 170 ? 33.257 -15.122 -35.213 1.00 88.44 170 TYR A CA 1
ATOM 1367 C C . TYR A 1 170 ? 32.130 -14.088 -35.393 1.00 88.44 170 TYR A C 1
ATOM 1369 O O . TYR A 1 170 ? 31.455 -13.728 -34.429 1.00 88.44 170 TYR A O 1
ATOM 1377 N N . HIS A 1 171 ? 31.870 -13.629 -36.626 1.00 86.38 171 HIS A N 1
ATOM 1378 C CA . HIS A 1 171 ? 30.751 -12.717 -36.902 1.00 86.38 171 HIS A CA 1
ATOM 1379 C C . HIS A 1 171 ? 29.391 -13.375 -36.647 1.00 86.38 171 HIS A C 1
ATOM 1381 O O . HIS A 1 171 ? 28.469 -12.715 -36.157 1.00 86.38 171 HIS A O 1
ATOM 1387 N N . ARG A 1 172 ? 29.266 -14.674 -36.944 1.00 87.44 172 ARG A N 1
ATOM 1388 C CA . ARG A 1 172 ? 28.063 -15.461 -36.650 1.00 87.44 172 ARG A CA 1
ATOM 1389 C C . ARG A 1 172 ? 27.818 -15.551 -35.144 1.00 87.44 172 ARG A C 1
ATOM 1391 O O . ARG A 1 172 ? 26.722 -15.222 -34.696 1.00 87.44 172 ARG A O 1
ATOM 1398 N N . GLU A 1 173 ? 28.832 -15.929 -34.367 1.00 91.62 173 GLU A N 1
ATOM 1399 C CA . GLU A 1 173 ? 28.747 -16.013 -32.903 1.00 91.62 173 GLU A CA 1
ATOM 1400 C C . GLU A 1 173 ? 28.404 -14.658 -32.270 1.00 91.62 173 GLU A C 1
ATOM 1402 O O . GLU A 1 173 ? 27.488 -14.577 -31.450 1.00 91.62 173 GLU A O 1
ATOM 1407 N N . ALA A 1 174 ? 29.061 -13.577 -32.704 1.00 88.69 174 ALA A N 1
ATOM 1408 C CA . ALA A 1 174 ? 28.784 -12.228 -32.210 1.00 88.69 174 ALA A CA 1
ATOM 1409 C C . ALA A 1 174 ? 27.341 -11.777 -32.507 1.00 88.69 174 ALA A C 1
ATOM 1411 O O . ALA A 1 174 ? 26.701 -11.142 -31.668 1.00 88.69 174 ALA A O 1
ATOM 1412 N N . THR A 1 175 ? 26.802 -12.140 -33.676 1.00 88.12 175 THR A N 1
ATOM 1413 C CA . THR A 1 175 ? 25.411 -11.837 -34.058 1.00 88.12 175 THR A CA 1
ATOM 1414 C C . THR A 1 175 ? 24.412 -12.603 -33.190 1.00 88.12 175 THR A C 1
ATOM 1416 O O . THR A 1 175 ? 23.448 -12.015 -32.705 1.00 88.12 175 THR A O 1
ATOM 1419 N N . VAL A 1 176 ? 24.658 -13.895 -32.941 1.00 92.06 176 VAL A N 1
ATOM 1420 C CA . VAL A 1 176 ? 23.819 -14.717 -32.050 1.00 92.06 176 VAL A CA 1
ATOM 1421 C C . VAL A 1 176 ? 23.848 -14.175 -30.620 1.00 92.06 176 VAL A C 1
ATOM 1423 O O . VAL A 1 176 ? 22.803 -14.083 -29.974 1.00 92.06 176 VAL A O 1
ATOM 1426 N N . GLN A 1 177 ? 25.023 -13.770 -30.128 1.00 93.12 177 GLN A N 1
ATOM 1427 C CA . GLN A 1 177 ? 25.142 -13.155 -28.808 1.00 93.12 177 GLN A CA 1
ATOM 1428 C C . GLN A 1 177 ? 24.338 -11.852 -28.735 1.00 93.12 177 GLN A C 1
ATOM 1430 O O . GLN A 1 177 ? 23.530 -11.695 -27.820 1.00 93.12 177 GLN A O 1
ATOM 1435 N N . LEU A 1 178 ? 24.488 -10.955 -29.715 1.00 88.31 178 LEU A N 1
ATOM 1436 C CA . LEU A 1 178 ? 23.718 -9.711 -29.783 1.00 88.31 178 LEU A CA 1
ATOM 1437 C C . LEU A 1 178 ? 22.206 -9.974 -29.776 1.00 88.31 178 LEU A C 1
ATOM 1439 O O . LEU A 1 178 ? 21.478 -9.337 -29.019 1.00 88.31 178 LEU A O 1
ATOM 1443 N N . GLU A 1 179 ? 21.730 -10.929 -30.578 1.00 90.44 179 GLU A N 1
ATOM 1444 C CA . GLU A 1 179 ? 20.317 -11.311 -30.607 1.00 90.44 179 GLU A CA 1
ATOM 1445 C C . GLU A 1 179 ? 19.832 -11.781 -29.226 1.00 90.44 179 GLU A C 1
ATOM 1447 O O . GLU A 1 179 ? 18.752 -11.388 -28.773 1.00 90.44 179 GLU A O 1
ATOM 1452 N N . SER A 1 180 ? 20.631 -12.602 -28.536 1.00 93.00 180 SER A N 1
ATOM 1453 C CA . SER A 1 180 ? 20.294 -13.108 -27.203 1.00 93.00 180 SER A CA 1
ATOM 1454 C C . SER A 1 180 ? 20.217 -11.994 -26.152 1.00 93.00 180 SER A C 1
ATOM 1456 O O . SER A 1 180 ? 19.244 -11.937 -25.397 1.00 93.00 180 SER A O 1
ATOM 1458 N N . GLU A 1 181 ? 21.169 -11.059 -26.163 1.00 90.69 181 GLU A N 1
ATOM 1459 C CA . GLU A 1 181 ? 21.201 -9.911 -25.254 1.00 90.69 181 GLU A CA 1
ATOM 1460 C C . GLU A 1 181 ? 20.040 -8.950 -25.515 1.00 90.69 181 GLU A C 1
ATOM 1462 O O . GLU A 1 181 ? 19.369 -8.531 -24.574 1.00 90.69 181 GLU A O 1
ATOM 1467 N N . VAL A 1 182 ? 19.725 -8.652 -26.781 1.00 86.94 182 VAL A N 1
ATOM 1468 C CA . VAL A 1 182 ? 18.575 -7.804 -27.145 1.00 86.94 182 VAL A CA 1
ATOM 1469 C C . VAL A 1 182 ? 17.264 -8.436 -26.675 1.00 86.94 182 VAL A C 1
ATOM 1471 O O . VAL A 1 182 ? 16.426 -7.751 -26.084 1.00 86.94 182 VAL A O 1
ATOM 1474 N N . LYS A 1 183 ? 17.091 -9.752 -26.863 1.00 89.81 183 LYS A N 1
ATOM 1475 C CA . LYS A 1 183 ? 15.921 -10.484 -26.347 1.00 89.81 183 LYS A CA 1
ATOM 1476 C C . LYS A 1 183 ? 15.853 -10.439 -24.822 1.00 89.81 183 LYS A C 1
ATOM 1478 O O . LYS A 1 183 ? 14.771 -10.249 -24.263 1.00 89.81 183 LYS A O 1
ATOM 1483 N N . PHE A 1 184 ? 16.978 -10.618 -24.134 1.00 90.06 184 PHE A N 1
ATOM 1484 C CA . PHE A 1 184 ? 17.035 -10.539 -22.675 1.00 90.06 184 PHE A CA 1
ATOM 1485 C C . PHE A 1 184 ? 16.671 -9.139 -22.167 1.00 90.06 184 PHE A C 1
ATOM 1487 O O . PHE A 1 184 ? 15.863 -9.011 -21.240 1.00 90.06 184 PHE A O 1
ATOM 1494 N N . TRP A 1 185 ? 17.204 -8.096 -22.804 1.00 87.56 185 TRP A N 1
ATOM 1495 C CA . TRP A 1 185 ? 16.897 -6.701 -22.502 1.00 87.56 185 TRP A CA 1
ATOM 1496 C C . TRP A 1 185 ? 15.416 -6.396 -22.693 1.00 87.56 185 TRP A C 1
ATOM 1498 O O . TRP A 1 185 ? 14.778 -5.869 -21.784 1.00 87.56 185 TRP A O 1
ATOM 1508 N N . PHE A 1 186 ? 14.847 -6.802 -23.830 1.00 86.31 186 PHE A N 1
ATOM 1509 C CA . PHE A 1 186 ? 13.425 -6.639 -24.122 1.00 86.31 186 PHE A CA 1
ATOM 1510 C C . PHE A 1 186 ? 12.542 -7.327 -23.072 1.00 86.31 186 PHE A C 1
ATOM 1512 O O . PHE A 1 186 ? 11.638 -6.713 -22.511 1.00 86.31 186 PHE A O 1
ATOM 1519 N N . ASN A 1 187 ? 12.838 -8.583 -22.727 1.00 89.25 187 ASN A N 1
ATOM 1520 C CA . ASN A 1 187 ? 12.077 -9.307 -21.707 1.00 89.25 187 ASN A CA 1
ATOM 1521 C C . ASN A 1 187 ? 12.197 -8.659 -20.319 1.00 89.25 187 ASN A C 1
ATOM 1523 O O . ASN A 1 187 ? 11.207 -8.543 -19.595 1.00 89.25 187 ASN A O 1
ATOM 1527 N N . SER A 1 188 ? 13.400 -8.226 -19.939 1.00 89.38 188 SER A N 1
ATOM 1528 C CA . SER A 1 188 ? 13.646 -7.532 -18.668 1.00 89.38 188 SER A CA 1
ATOM 1529 C C . SER A 1 188 ? 12.896 -6.205 -18.602 1.00 89.38 188 SER A C 1
ATOM 1531 O O . SER A 1 188 ? 12.299 -5.876 -17.579 1.00 89.38 188 SER A O 1
ATOM 1533 N N . PHE A 1 189 ? 12.851 -5.488 -19.719 1.00 85.06 189 PHE A N 1
ATOM 1534 C CA . PHE A 1 189 ? 12.092 -4.263 -19.881 1.00 85.06 189 PHE A CA 1
ATOM 1535 C C . PHE A 1 189 ? 10.579 -4.487 -19.754 1.00 85.06 189 PHE A C 1
ATOM 1537 O O . PHE A 1 189 ? 9.923 -3.799 -18.972 1.00 85.06 189 PHE A O 1
ATOM 1544 N N . CYS A 1 190 ? 10.020 -5.492 -20.437 1.00 86.94 190 CYS A N 1
ATOM 1545 C CA . CYS A 1 190 ? 8.607 -5.850 -20.298 1.00 86.94 190 CYS A CA 1
ATOM 1546 C C . CYS A 1 190 ? 8.255 -6.202 -18.847 1.00 86.94 190 CYS A C 1
ATOM 1548 O O . CYS A 1 190 ? 7.210 -5.791 -18.339 1.00 86.94 190 CYS A O 1
ATOM 1550 N N . ARG A 1 191 ? 9.142 -6.928 -18.153 1.00 90.38 191 ARG A N 1
ATOM 1551 C CA . ARG A 1 191 ? 8.980 -7.236 -16.726 1.00 90.38 191 ARG A CA 1
ATOM 1552 C C . ARG A 1 191 ? 9.009 -5.974 -15.868 1.00 90.38 191 ARG A C 1
ATOM 1554 O O . ARG A 1 191 ? 8.144 -5.838 -15.013 1.00 90.38 191 ARG A O 1
ATOM 1561 N N . LEU A 1 192 ? 9.946 -5.055 -16.108 1.00 88.44 192 LEU A N 1
ATOM 1562 C CA . LEU A 1 192 ? 10.029 -3.785 -15.385 1.00 88.44 192 LEU A CA 1
ATOM 1563 C C . LEU A 1 192 ? 8.758 -2.947 -15.573 1.00 88.44 192 LEU A C 1
ATOM 1565 O O . LEU A 1 192 ? 8.183 -2.494 -14.586 1.00 88.44 192 LEU A O 1
ATOM 1569 N N . ALA A 1 193 ? 8.292 -2.784 -16.814 1.00 85.94 193 ALA A N 1
ATOM 1570 C CA . ALA A 1 193 ? 7.072 -2.040 -17.122 1.00 85.94 193 ALA A CA 1
ATOM 1571 C C . ALA A 1 193 ? 5.842 -2.660 -16.442 1.00 85.94 193 ALA A C 1
ATOM 1573 O O . ALA A 1 193 ? 5.039 -1.948 -15.837 1.00 85.94 193 ALA A O 1
ATOM 1574 N N . LYS A 1 194 ? 5.731 -3.996 -16.470 1.00 89.56 194 LYS A N 1
ATOM 1575 C CA . LYS A 1 194 ? 4.676 -4.722 -15.757 1.00 89.56 194 LYS A CA 1
ATOM 1576 C C . LYS A 1 194 ? 4.758 -4.501 -14.245 1.00 89.56 194 LYS A C 1
ATOM 1578 O O . LYS A 1 194 ? 3.759 -4.136 -13.641 1.00 89.56 194 LYS A O 1
ATOM 1583 N N . SER A 1 195 ? 5.935 -4.664 -13.641 1.00 91.44 195 SER A N 1
ATOM 1584 C CA . SER A 1 195 ? 6.124 -4.454 -12.202 1.00 91.44 195 SER A CA 1
ATOM 1585 C C . SER A 1 195 ? 5.803 -3.022 -11.773 1.00 91.44 195 SER A C 1
ATOM 1587 O O . SER A 1 195 ? 5.192 -2.839 -10.726 1.00 91.44 195 SER A O 1
ATOM 1589 N N . GLN A 1 196 ? 6.156 -2.015 -12.581 1.00 90.06 196 GLN A N 1
ATOM 1590 C CA . GLN A 1 196 ? 5.754 -0.627 -12.337 1.00 90.06 196 GLN A CA 1
ATOM 1591 C C . GLN A 1 196 ? 4.229 -0.476 -12.377 1.00 90.06 196 GLN A C 1
ATOM 1593 O O . GLN A 1 196 ? 3.659 0.107 -11.460 1.00 90.06 196 GLN A O 1
ATOM 1598 N N . ARG A 1 197 ? 3.556 -1.038 -13.389 1.00 91.38 197 ARG A N 1
ATOM 1599 C CA . ARG A 1 197 ? 2.089 -0.988 -13.501 1.00 91.38 197 ARG A CA 1
ATOM 1600 C C . ARG A 1 197 ? 1.405 -1.654 -12.305 1.00 91.38 197 ARG A C 1
AT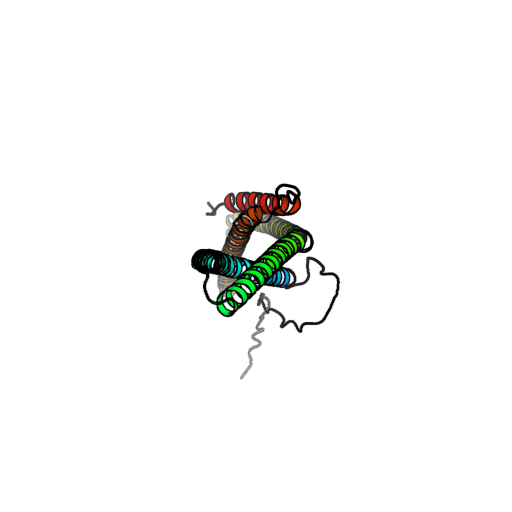OM 1602 O O . ARG A 1 197 ? 0.539 -1.040 -11.688 1.00 91.38 197 ARG A O 1
ATOM 1609 N N . ASP A 1 198 ? 1.824 -2.868 -11.956 1.00 93.69 198 ASP A N 1
ATOM 1610 C CA . ASP A 1 198 ? 1.267 -3.633 -10.836 1.00 93.69 198 ASP A CA 1
ATOM 1611 C C . ASP A 1 198 ? 1.442 -2.875 -9.510 1.00 93.69 198 ASP A C 1
ATOM 1613 O O . ASP A 1 198 ? 0.492 -2.746 -8.736 1.00 93.69 198 ASP A O 1
ATOM 1617 N N . TYR A 1 199 ? 2.633 -2.311 -9.283 1.00 93.44 199 TYR A N 1
ATOM 1618 C CA . TYR A 1 199 ? 2.941 -1.512 -8.100 1.00 93.44 199 TYR A CA 1
ATOM 1619 C C . TYR A 1 199 ? 2.076 -0.246 -8.005 1.00 93.44 199 TYR A C 1
ATOM 1621 O O . TYR A 1 199 ? 1.408 -0.040 -6.992 1.00 93.44 199 TYR A O 1
ATOM 1629 N N . VAL A 1 200 ? 2.038 0.586 -9.055 1.00 93.44 200 VAL A N 1
ATOM 1630 C CA . VAL A 1 200 ? 1.268 1.843 -9.025 1.00 93.44 200 VAL A CA 1
ATOM 1631 C C . VAL A 1 200 ? -0.228 1.552 -8.905 1.00 93.44 200 VAL A C 1
ATOM 1633 O O . VAL A 1 200 ? -0.938 2.290 -8.229 1.00 93.44 200 VAL A O 1
ATOM 1636 N N . ASN A 1 201 ? -0.718 0.459 -9.496 1.00 93.88 201 ASN A N 1
ATOM 1637 C CA . ASN A 1 201 ? -2.117 0.057 -9.377 1.00 93.88 201 ASN A CA 1
ATOM 1638 C C . ASN A 1 201 ? -2.470 -0.380 -7.950 1.00 93.88 201 ASN A C 1
ATOM 1640 O O . ASN A 1 201 ? -3.487 0.051 -7.408 1.00 93.88 201 ASN A O 1
ATOM 1644 N N . ALA A 1 202 ? -1.626 -1.204 -7.322 1.00 95.12 202 ALA A N 1
ATOM 1645 C CA . ALA A 1 202 ? -1.805 -1.592 -5.926 1.00 95.12 202 ALA A CA 1
ATOM 1646 C C . ALA A 1 202 ? -1.810 -0.361 -5.008 1.00 95.12 202 ALA A C 1
ATOM 1648 O O . ALA A 1 202 ? -2.705 -0.213 -4.177 1.00 95.12 202 ALA A O 1
ATOM 1649 N N . LEU A 1 203 ? -0.865 0.556 -5.223 1.00 93.94 203 LEU A N 1
ATOM 1650 C CA . LEU A 1 203 ? -0.753 1.788 -4.457 1.00 93.94 203 LEU A CA 1
ATOM 1651 C C . LEU A 1 203 ? -1.957 2.716 -4.661 1.00 93.94 203 LEU A C 1
ATOM 1653 O O . LEU A 1 203 ? -2.515 3.211 -3.688 1.00 93.94 203 LEU A O 1
ATOM 1657 N N . PHE A 1 204 ? -2.393 2.923 -5.905 1.00 92.56 204 PHE A N 1
ATOM 1658 C CA . PHE A 1 204 ? -3.563 3.740 -6.226 1.00 92.56 204 PHE A CA 1
ATOM 1659 C C . PHE A 1 204 ? -4.812 3.232 -5.503 1.00 92.56 204 PHE A C 1
ATOM 1661 O O . PHE A 1 204 ? -5.508 4.011 -4.854 1.00 92.56 204 PHE A O 1
ATOM 1668 N N . ARG A 1 205 ? -5.063 1.918 -5.565 1.00 93.12 205 ARG A N 1
ATOM 1669 C CA . ARG A 1 205 ? -6.194 1.292 -4.870 1.00 93.12 205 ARG A CA 1
ATOM 1670 C C . ARG A 1 205 ? -6.078 1.420 -3.356 1.00 93.12 205 ARG A C 1
ATOM 1672 O O . ARG A 1 205 ? -7.083 1.671 -2.706 1.00 93.12 205 ARG A O 1
ATOM 1679 N N . TRP A 1 206 ? -4.877 1.260 -2.804 1.00 93.56 206 TRP A N 1
ATOM 1680 C CA . TRP A 1 206 ? -4.642 1.421 -1.370 1.00 93.56 206 TRP A CA 1
ATOM 1681 C C . TRP A 1 206 ? -4.914 2.860 -0.907 1.00 93.56 206 TRP A C 1
ATOM 1683 O O . TRP A 1 206 ? -5.650 3.051 0.054 1.00 93.56 206 TRP A O 1
ATOM 1693 N N . VAL A 1 207 ? -4.438 3.878 -1.632 1.00 90.38 207 VAL A N 1
ATOM 1694 C CA . VAL A 1 207 ? -4.704 5.290 -1.289 1.00 90.38 207 VAL A CA 1
ATOM 1695 C C . VAL A 1 207 ? -6.198 5.626 -1.353 1.00 90.38 207 VAL A C 1
ATOM 1697 O O . VAL A 1 207 ? -6.686 6.398 -0.542 1.00 90.38 207 VAL A O 1
ATOM 1700 N N . GLN A 1 208 ? -6.968 5.020 -2.260 1.00 89.06 208 GLN A N 1
ATOM 1701 C CA . GLN A 1 208 ? -8.427 5.209 -2.265 1.00 89.06 208 GLN A CA 1
ATOM 1702 C C . GLN A 1 208 ? -9.101 4.696 -0.985 1.00 89.06 208 GLN A C 1
ATOM 1704 O O . GLN A 1 208 ? -10.138 5.219 -0.588 1.00 89.06 208 GLN A O 1
ATOM 1709 N N . LEU A 1 209 ? -8.530 3.681 -0.332 1.00 88.88 209 LEU A N 1
ATOM 1710 C CA . LEU A 1 209 ? -9.041 3.192 0.948 1.00 88.88 209 LEU A CA 1
ATOM 1711 C C . LEU A 1 209 ? -8.702 4.147 2.093 1.00 88.88 209 LEU A C 1
ATOM 1713 O O . LEU A 1 209 ? -9.430 4.169 3.076 1.00 88.88 209 LEU A O 1
ATOM 1717 N N . THR A 1 210 ? -7.649 4.962 1.977 1.00 86.06 210 THR A N 1
ATOM 1718 C CA . THR A 1 210 ? -7.287 5.919 3.032 1.00 86.06 210 THR A CA 1
ATOM 1719 C C . THR A 1 210 ? -8.162 7.173 3.030 1.00 86.06 210 THR A C 1
ATOM 1721 O O . THR A 1 210 ? -8.163 7.911 4.013 1.00 86.06 210 THR A O 1
ATOM 1724 N N . ASP A 1 211 ? -8.970 7.389 1.984 1.00 79.62 211 ASP A N 1
ATOM 1725 C CA . ASP A 1 211 ? -9.932 8.496 1.917 1.00 79.62 211 ASP A CA 1
ATOM 1726 C C . ASP A 1 211 ? -10.981 8.428 3.046 1.00 79.62 211 ASP A C 1
ATOM 1728 O O . ASP A 1 211 ? -11.469 9.468 3.480 1.00 79.62 211 ASP A O 1
ATOM 1732 N N . CYS A 1 212 ? -11.296 7.236 3.575 1.00 77.06 212 CYS A N 1
ATOM 1733 C CA . CYS A 1 212 ? -12.216 7.090 4.711 1.00 77.06 212 CYS A CA 1
ATOM 1734 C C . CYS A 1 212 ? -11.590 7.434 6.073 1.00 77.06 212 CYS A C 1
ATOM 1736 O O . CYS A 1 212 ? -12.317 7.577 7.051 1.00 77.06 212 CYS A O 1
ATOM 1738 N N . LEU A 1 213 ? -10.260 7.562 6.147 1.00 77.69 213 LEU A N 1
ATOM 1739 C CA . LEU A 1 213 ? -9.534 7.889 7.382 1.00 77.69 213 LEU A CA 1
ATOM 1740 C C . LEU A 1 213 ? -9.526 9.395 7.670 1.00 77.69 213 LEU A C 1
ATOM 1742 O O . LEU A 1 213 ? -9.045 9.833 8.714 1.00 77.69 213 LEU A O 1
ATOM 1746 N N . VAL A 1 214 ? -9.993 10.191 6.712 1.00 66.69 214 VAL A N 1
ATOM 1747 C CA . VAL A 1 214 ? -9.982 11.644 6.760 1.00 66.69 214 VAL A CA 1
ATOM 1748 C C . VAL A 1 214 ? -11.260 12.121 7.438 1.00 66.69 214 VAL A C 1
ATOM 1750 O O . VAL A 1 214 ? -12.354 11.926 6.918 1.00 66.69 214 VAL A O 1
ATOM 1753 N N . ASP A 1 215 ? -11.111 12.760 8.594 1.00 60.69 215 ASP A N 1
ATOM 1754 C CA . ASP A 1 215 ? -12.222 13.425 9.271 1.00 60.69 215 ASP A CA 1
ATOM 1755 C C . ASP A 1 215 ? -12.677 14.641 8.436 1.00 60.69 215 ASP A C 1
ATOM 1757 O O . ASP A 1 215 ? -11.843 15.335 7.840 1.00 60.69 215 ASP A O 1
ATOM 1761 N N . ASP A 1 216 ? -13.986 14.917 8.379 1.00 53.28 216 ASP A N 1
ATOM 1762 C CA . ASP A 1 216 ? -14.624 15.855 7.422 1.00 53.28 216 ASP A CA 1
ATOM 1763 C C . ASP A 1 216 ? -14.016 17.279 7.440 1.00 53.28 216 ASP A C 1
ATOM 1765 O O . ASP A 1 216 ? -14.120 18.043 6.477 1.00 53.28 216 ASP A O 1
ATOM 1769 N N . ASN A 1 217 ? -13.324 17.642 8.524 1.00 49.03 217 ASN A N 1
ATOM 1770 C CA . ASN A 1 217 ? -12.696 18.948 8.717 1.00 49.03 217 ASN A CA 1
ATOM 1771 C C . ASN A 1 217 ? -11.258 19.079 8.181 1.00 49.03 217 ASN A C 1
ATOM 1773 O O . ASN A 1 217 ? -10.745 20.197 8.112 1.00 49.03 217 ASN A O 1
ATOM 1777 N N . SER A 1 218 ? -10.584 17.992 7.799 1.00 53.94 218 SER A N 1
ATOM 1778 C CA . SER A 1 218 ? -9.156 18.016 7.444 1.00 53.94 218 SER A CA 1
ATOM 1779 C C . SER A 1 218 ? -8.853 17.244 6.168 1.00 53.94 218 SER A C 1
ATOM 1781 O O . SER A 1 218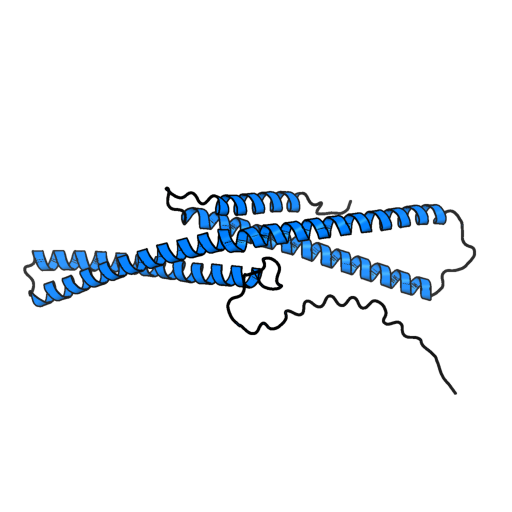 ? -7.901 16.470 6.119 1.00 53.94 218 SER A O 1
ATOM 1783 N N . ARG A 1 219 ? -9.634 17.490 5.103 1.00 55.59 219 ARG A N 1
ATOM 1784 C CA . ARG A 1 219 ? -9.413 16.914 3.767 1.00 55.59 219 ARG A CA 1
ATOM 1785 C C . ARG A 1 219 ? -7.927 16.950 3.389 1.00 55.59 219 ARG A C 1
ATOM 1787 O O . ARG A 1 219 ? -7.420 17.993 2.968 1.00 55.59 219 ARG A O 1
ATOM 1794 N N . ASN A 1 220 ? -7.232 15.823 3.575 1.00 63.53 220 ASN A N 1
ATOM 1795 C CA . ASN A 1 220 ? -5.781 15.794 3.490 1.00 63.53 220 ASN A CA 1
ATOM 1796 C C . ASN A 1 220 ? -5.376 16.030 2.029 1.00 63.53 220 ASN A C 1
ATOM 1798 O O . ASN A 1 220 ? -5.585 15.187 1.150 1.00 63.53 220 ASN A O 1
ATOM 1802 N N . ARG A 1 221 ? -4.823 17.221 1.764 1.00 66.00 221 ARG A N 1
ATOM 1803 C CA . ARG A 1 221 ? -4.405 17.654 0.425 1.00 66.00 221 ARG A CA 1
ATOM 1804 C C . ARG A 1 221 ? -3.414 16.673 -0.192 1.00 66.00 221 ARG A C 1
ATOM 1806 O O . ARG A 1 221 ? -3.447 16.479 -1.402 1.00 66.00 221 ARG A O 1
ATOM 1813 N N . HIS A 1 222 ? -2.572 16.041 0.615 1.00 66.94 222 HIS A N 1
ATOM 1814 C CA . HIS A 1 222 ? -1.466 15.223 0.139 1.00 66.94 222 HIS A CA 1
ATOM 1815 C C . HIS A 1 222 ? -1.878 13.783 -0.191 1.00 66.94 222 HIS A C 1
ATOM 1817 O O . HIS A 1 222 ? -1.445 13.285 -1.229 1.00 66.94 222 HIS A O 1
ATOM 1823 N N . SER A 1 223 ? -2.812 13.167 0.547 1.00 72.62 223 SER A N 1
ATOM 1824 C CA . SER A 1 223 ? -3.448 11.906 0.106 1.00 72.62 223 SER A CA 1
ATOM 1825 C C . SER A 1 223 ? -4.115 12.073 -1.271 1.00 72.62 223 SER A C 1
ATOM 1827 O O . SER A 1 223 ? -3.900 11.276 -2.188 1.00 72.62 223 SER A O 1
ATOM 1829 N N . SER A 1 224 ? -4.804 13.205 -1.482 1.00 79.88 224 SER A N 1
ATOM 1830 C CA . SER A 1 224 ? -5.337 13.571 -2.802 1.00 79.88 224 SER A CA 1
ATOM 1831 C C . SER A 1 224 ? -4.237 13.700 -3.858 1.00 79.88 224 SER A C 1
ATOM 1833 O O . SER A 1 224 ? -4.392 13.181 -4.958 1.00 79.88 224 SER A O 1
ATOM 1835 N N . MET A 1 225 ? -3.114 14.348 -3.537 1.00 85.38 225 MET A N 1
ATOM 1836 C CA . MET A 1 225 ? -1.993 14.496 -4.473 1.00 85.38 225 MET A CA 1
ATOM 1837 C C . MET A 1 225 ? -1.353 13.156 -4.839 1.00 85.38 225 MET A C 1
ATOM 1839 O O . MET A 1 225 ? -1.034 12.951 -6.009 1.00 85.38 225 MET A O 1
ATOM 1843 N N . VAL A 1 226 ? -1.181 12.238 -3.881 1.00 88.50 226 VAL A N 1
ATOM 1844 C CA . VAL A 1 226 ? -0.653 10.892 -4.149 1.00 88.50 226 VAL A CA 1
ATOM 1845 C C . VAL A 1 226 ? -1.613 10.117 -5.044 1.00 88.50 226 VAL A C 1
ATOM 1847 O O . VAL A 1 226 ? -1.171 9.512 -6.022 1.00 88.50 226 VAL A O 1
ATOM 1850 N N . ARG A 1 227 ? -2.922 10.176 -4.774 1.00 88.62 227 ARG A N 1
ATOM 1851 C CA . ARG A 1 227 ? -3.941 9.552 -5.628 1.00 88.62 227 ARG A CA 1
ATOM 1852 C C . ARG A 1 227 ? -3.887 10.103 -7.053 1.00 88.62 227 ARG A C 1
ATOM 1854 O O . ARG A 1 227 ? -3.808 9.325 -8.002 1.00 88.62 227 ARG A O 1
ATOM 1861 N N . ASP A 1 228 ? -3.860 11.425 -7.204 1.00 89.25 228 ASP A N 1
ATOM 1862 C CA . ASP A 1 228 ? -3.826 12.098 -8.507 1.00 89.25 228 ASP A CA 1
ATOM 1863 C C . ASP A 1 228 ? -2.508 11.828 -9.257 1.00 89.25 228 ASP A C 1
ATOM 1865 O O . ASP A 1 228 ? -2.477 11.753 -10.491 1.00 89.25 228 ASP A O 1
ATOM 1869 N N . LEU A 1 229 ? -1.396 11.686 -8.528 1.00 91.31 229 LEU A N 1
ATOM 1870 C CA . LEU A 1 229 ? -0.103 11.276 -9.073 1.00 91.31 229 LEU A CA 1
ATOM 1871 C C . LEU A 1 229 ? -0.169 9.838 -9.597 1.00 91.31 229 LEU A C 1
ATOM 1873 O O . LEU A 1 229 ? 0.166 9.603 -10.758 1.00 91.31 229 LEU A O 1
ATOM 1877 N N . CYS A 1 230 ? -0.644 8.898 -8.777 1.00 91.31 230 CYS A N 1
ATOM 1878 C CA . CYS A 1 230 ? -0.755 7.488 -9.146 1.00 91.31 230 CYS A CA 1
ATOM 1879 C C . CYS A 1 230 ? -1.719 7.289 -10.320 1.00 91.31 230 CYS A C 1
ATOM 1881 O O . CYS A 1 230 ? -1.403 6.556 -11.252 1.00 91.31 230 CYS A O 1
ATOM 1883 N N . GLN A 1 231 ? -2.852 7.996 -10.335 1.00 92.44 231 GLN A N 1
ATOM 1884 C CA . GLN A 1 231 ? -3.813 7.942 -11.435 1.00 92.44 231 GLN A CA 1
ATOM 1885 C C . GLN A 1 231 ? -3.189 8.399 -12.757 1.00 92.44 231 GLN A C 1
ATOM 1887 O O . GLN A 1 231 ? -3.296 7.711 -13.771 1.00 92.44 231 GLN A O 1
ATOM 1892 N N . ARG A 1 232 ? -2.517 9.558 -12.763 1.00 91.44 232 ARG A N 1
ATOM 1893 C CA . ARG A 1 232 ? -1.848 10.067 -13.970 1.00 91.44 232 ARG A CA 1
ATOM 1894 C C . ARG A 1 232 ? -0.729 9.141 -14.426 1.00 91.44 232 ARG A C 1
ATOM 1896 O O . ARG A 1 232 ? -0.559 8.947 -15.628 1.00 91.44 232 ARG A O 1
ATOM 1903 N N . TRP A 1 233 ? 0.007 8.564 -13.480 1.00 91.12 233 TRP A N 1
ATOM 1904 C CA . TRP A 1 233 ? 1.060 7.606 -13.780 1.00 91.12 233 TRP A CA 1
ATOM 1905 C C . TRP A 1 233 ? 0.493 6.327 -14.414 1.00 91.12 233 TRP A C 1
ATOM 1907 O O . TRP A 1 233 ? 0.988 5.911 -15.459 1.00 91.12 233 TRP A O 1
ATOM 1917 N N . LEU A 1 234 ? -0.596 5.764 -13.882 1.00 89.69 234 LEU A N 1
ATOM 1918 C CA . LEU A 1 234 ? -1.279 4.611 -14.487 1.00 89.69 234 LEU A CA 1
ATOM 1919 C C . LEU A 1 234 ? -1.761 4.905 -15.903 1.00 89.69 234 LEU A C 1
ATOM 1921 O O . LEU A 1 234 ? -1.435 4.159 -16.818 1.00 89.69 234 LEU A O 1
ATOM 1925 N N . ILE A 1 235 ? -2.435 6.039 -16.112 1.00 89.62 235 ILE A N 1
ATOM 1926 C CA . ILE A 1 235 ? -2.893 6.451 -17.447 1.00 89.62 235 ILE A CA 1
ATOM 1927 C C . ILE A 1 235 ? -1.713 6.550 -18.424 1.00 89.62 235 ILE A C 1
ATOM 1929 O O . ILE A 1 235 ? -1.841 6.172 -19.588 1.00 89.62 235 ILE A O 1
ATOM 1933 N N . ALA A 1 236 ? -0.563 7.059 -17.977 1.00 87.00 236 ALA A N 1
ATOM 1934 C CA . ALA A 1 236 ? 0.635 7.117 -18.807 1.00 87.00 236 ALA A CA 1
ATOM 1935 C C . ALA A 1 236 ? 1.178 5.715 -19.138 1.00 87.00 236 ALA A C 1
ATOM 1937 O O . ALA A 1 236 ? 1.540 5.469 -20.287 1.00 87.00 236 ALA A O 1
ATOM 1938 N N . LEU A 1 237 ? 1.194 4.794 -18.168 1.00 84.62 237 LEU A N 1
ATOM 1939 C CA . LEU A 1 237 ? 1.639 3.409 -18.361 1.00 84.62 237 LEU A CA 1
ATOM 1940 C C . LEU A 1 237 ? 0.681 2.583 -19.234 1.00 84.62 237 LEU A C 1
ATOM 1942 O O . LEU A 1 237 ? 1.140 1.701 -19.957 1.00 84.62 237 LEU A O 1
ATOM 1946 N N . ASP A 1 238 ? -0.622 2.851 -19.191 1.00 84.38 238 ASP A N 1
ATOM 1947 C CA . ASP A 1 238 ? -1.639 2.153 -19.993 1.00 84.38 238 ASP A CA 1
ATOM 1948 C C . ASP A 1 238 ? -1.662 2.621 -21.451 1.00 84.38 238 ASP A C 1
ATOM 1950 O O . ASP A 1 238 ? -2.068 1.881 -22.342 1.00 84.38 238 ASP A O 1
ATOM 1954 N N . ARG A 1 239 ? -1.179 3.838 -21.719 1.00 84.19 239 ARG A N 1
ATOM 1955 C CA . ARG A 1 239 ? -0.977 4.348 -23.085 1.00 84.19 239 ARG A CA 1
ATOM 1956 C C . ARG A 1 239 ? 0.250 3.758 -23.774 1.00 84.19 239 ARG A C 1
ATOM 1958 O O . ARG A 1 239 ? 0.431 3.998 -24.968 1.00 84.19 239 ARG A O 1
ATOM 1965 N N . LEU A 1 240 ? 1.105 3.035 -23.049 1.00 74.44 240 LEU A N 1
ATOM 1966 C CA . LEU A 1 240 ? 2.251 2.375 -23.660 1.00 74.44 240 LEU A CA 1
ATOM 1967 C C . LEU A 1 240 ? 1.755 1.272 -24.606 1.00 74.44 240 LEU A C 1
ATOM 1969 O O . LEU A 1 240 ? 0.908 0.470 -24.210 1.00 74.44 240 LEU A O 1
ATOM 1973 N N . PRO A 1 241 ? 2.268 1.208 -25.844 1.00 67.31 241 PRO A N 1
ATOM 1974 C CA . PRO A 1 241 ? 1.856 0.183 -26.789 1.00 67.31 241 PRO A CA 1
ATOM 1975 C C . PRO A 1 241 ? 2.218 -1.205 -26.244 1.00 67.31 241 PRO A C 1
ATOM 1977 O O . PRO A 1 241 ? 3.385 -1.507 -26.010 1.00 67.31 241 PRO A O 1
ATOM 1980 N N . GLU A 1 242 ? 1.214 -2.068 -26.061 1.00 57.56 242 GLU A N 1
ATOM 1981 C CA . GLU A 1 242 ? 1.412 -3.460 -25.615 1.00 57.56 242 GLU A CA 1
ATOM 1982 C C . GLU A 1 242 ? 2.121 -4.325 -26.670 1.00 57.56 242 GLU A C 1
ATOM 1984 O O . GLU A 1 242 ? 2.590 -5.424 -26.375 1.00 57.56 242 GLU A O 1
ATOM 1989 N N . LYS A 1 243 ? 2.203 -3.830 -27.910 1.00 51.09 243 LYS A N 1
ATOM 1990 C CA . LYS A 1 243 ? 2.858 -4.485 -29.040 1.00 51.09 243 LYS A CA 1
ATOM 1991 C C . LYS A 1 243 ? 3.674 -3.466 -29.823 1.00 51.09 243 LYS A C 1
ATOM 1993 O O . LYS A 1 243 ? 3.158 -2.418 -30.204 1.00 51.09 243 LYS A O 1
ATOM 1998 N N . VAL A 1 244 ? 4.933 -3.807 -30.084 1.00 48.22 244 VAL A N 1
ATOM 1999 C CA . VAL A 1 244 ? 5.714 -3.188 -31.158 1.00 48.22 244 VAL A CA 1
ATOM 2000 C C . VAL A 1 244 ? 5.060 -3.646 -32.467 1.00 48.22 244 VAL A C 1
ATOM 2002 O O . VAL A 1 244 ? 4.962 -4.853 -32.692 1.00 48.22 244 VAL A O 1
ATOM 2005 N N . VAL A 1 245 ? 4.509 -2.705 -33.240 1.00 34.41 245 VAL A N 1
ATOM 2006 C CA . VAL A 1 245 ? 4.013 -2.945 -34.610 1.00 34.41 245 VAL A CA 1
ATOM 2007 C C . VAL A 1 245 ? 5.200 -3.099 -35.547 1.00 34.41 245 VAL A C 1
ATOM 2009 O O . VAL A 1 245 ? 6.151 -2.301 -35.393 1.00 34.41 245 VAL A O 1
#

Organism: Silene latifolia (NCBI:txid37657)